Protein AF-A0A6F9C694-F1 (afdb_monomer)

Mean predicted aligned error: 12.59 Å

Secondary structure (DSSP, 8-state):
--HHHHHHHHHHHTTTT-B-HHHHHHHHHT-SSPPSSPPPP---B-TTT--B------TTS-SS---B--S-TT----B-TTTTT----HHHHB-TTS-BSS-HHHHHHHHGGG--B---HHHHHHHHH-TTS-TT----HHHHHHHHHHHHT-STTS--SSSSTTSS--S--------------

Sequence (185 aa):
MDPLDVLLDEVALEGLDGVTITSLWIRLEKRNPAFPLNLDSFADIDPDTGIQEVACWDVRGDSYPVQILLDDKSGIQGSCVFFKERKNVTPIIRTTDLTPCLTLEDAFKRWGRKLVMVASQRVRFRVLIGDGGDPDVKLTDHSYCILERLGRARWQGGVTERPALLLIQDGPEEDALHEEVSEAE

Radius of gyration: 22.55 Å; Cα contacts (8 Å, |Δi|>4): 154; chains: 1; bounding box: 64×75×39 Å

Solvent-accessible surface area (backbone atoms only — not comparable to full-atom values): 12119 Å² total; per-residue (Å²): 131,57,67,66,57,55,53,50,44,59,32,19,33,39,37,62,63,28,34,33,75,67,59,47,51,57,48,43,75,70,33,79,73,66,54,91,64,90,70,78,79,86,68,68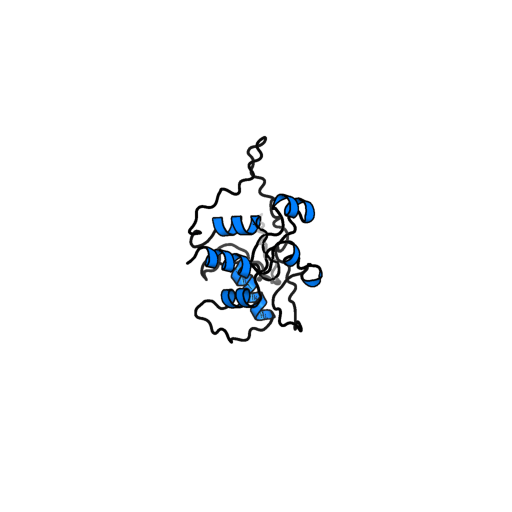,58,41,91,88,72,72,52,73,77,68,76,73,73,66,90,83,58,77,94,70,63,86,30,73,44,72,87,42,92,85,71,59,72,29,38,32,77,57,57,88,77,58,74,90,54,58,80,68,46,26,51,95,86,70,46,72,67,60,52,72,68,59,48,39,75,75,52,49,91,71,57,59,45,63,49,54,69,70,55,27,51,47,60,66,59,36,94,90,41,70,90,82,66,85,70,51,51,66,60,45,34,50,42,35,55,54,50,65,67,62,47,87,94,52,82,76,92,67,92,74,81,70,80,83,67,80,79,90,76,89,82,84,87,86,83,88,80,83,87,79,136

Nearest PDB structures (foldseek):
  8clj-assembly1_A  TM=8.263E-01  e=3.982E-14  Homo sapiens
  8cll-assembly1_F  TM=8.008E-01  e=5.012E-13  Homo sapiens

pLDDT: mean 74.38, std 22.65, range [26.67, 94.81]

Foldseek 3Di:
DDLVLVLLLLQLLCALVFAFPLRSLVDQPVDQVHRPDDDDPPAPQPPVPSDGPPVPPPPPDDPFDFDWDAPDPVPGAEGDPCNVVDDDCVVVQADPVRHGPDDPVRVCVVQNRNDGRHHDRLSSLDSLQD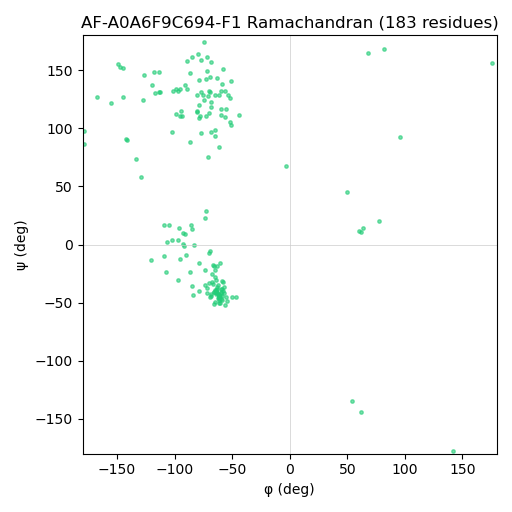PPGDSPDDDHSVRSHVSSVVSNVDDPPDPPPDDPPPPPDDDDDDDDDDDDDDDDD

Structure (mmCIF, N/CA/C/O backbone):
data_AF-A0A6F9C694-F1
#
_entry.id   AF-A0A6F9C694-F1
#
loop_
_atom_site.group_PDB
_atom_site.id
_atom_site.type_symbol
_atom_site.label_atom_id
_atom_site.label_alt_id
_atom_site.label_comp_id
_atom_site.label_asym_id
_atom_site.label_entity_id
_atom_site.label_seq_id
_atom_site.pdbx_PDB_ins_code
_atom_site.Cartn_x
_atom_site.Cartn_y
_atom_site.Cartn_z
_atom_site.occupancy
_atom_site.B_iso_or_equiv
_atom_site.auth_seq_id
_atom_site.auth_comp_id
_atom_site.auth_asym_id
_atom_site.auth_atom_id
_atom_site.pdbx_PDB_model_num
ATOM 1 N N . MET A 1 1 ? -8.372 3.604 -17.012 1.00 68.31 1 MET A N 1
ATOM 2 C CA . MET A 1 1 ? -7.868 2.808 -15.878 1.00 68.31 1 MET A CA 1
ATOM 3 C C . MET A 1 1 ? -9.006 2.695 -14.889 1.00 68.31 1 MET A C 1
ATOM 5 O O . MET A 1 1 ? -9.666 3.708 -14.668 1.00 68.31 1 MET A O 1
ATOM 9 N N . ASP A 1 2 ? -9.299 1.491 -14.409 1.00 87.69 2 ASP A N 1
ATOM 10 C CA . ASP A 1 2 ? -10.365 1.273 -13.430 1.00 87.69 2 ASP A CA 1
ATOM 11 C C . ASP A 1 2 ? -10.042 2.016 -12.113 1.00 87.69 2 ASP A C 1
ATOM 13 O O . ASP A 1 2 ? -8.865 2.093 -11.746 1.00 87.69 2 ASP A O 1
ATOM 17 N N . PRO A 1 3 ? -11.023 2.603 -11.396 1.00 88.31 3 PRO A N 1
ATOM 18 C CA . PRO A 1 3 ? -10.749 3.304 -10.142 1.00 88.31 3 PRO A CA 1
ATOM 19 C C . PRO A 1 3 ? -10.068 2.418 -9.089 1.00 88.31 3 PRO A C 1
ATOM 21 O O . PRO A 1 3 ? -9.262 2.924 -8.306 1.00 88.31 3 PRO A O 1
ATOM 24 N N . LEU A 1 4 ? -10.353 1.108 -9.065 1.00 90.31 4 LEU A N 1
ATOM 25 C CA . LEU A 1 4 ? -9.719 0.186 -8.121 1.00 90.31 4 LEU A CA 1
ATOM 26 C C . LEU A 1 4 ? -8.254 -0.054 -8.474 1.00 90.31 4 LEU A C 1
ATOM 28 O O . LEU A 1 4 ? -7.429 -0.123 -7.567 1.00 90.31 4 LEU A O 1
ATOM 32 N N . ASP A 1 5 ? -7.917 -0.124 -9.763 1.00 88.44 5 ASP A N 1
ATOM 33 C CA . ASP A 1 5 ? -6.523 -0.224 -10.205 1.00 88.44 5 ASP A CA 1
ATOM 34 C C . ASP A 1 5 ? -5.729 1.004 -9.759 1.00 88.44 5 ASP A C 1
ATOM 36 O O . ASP A 1 5 ? -4.642 0.874 -9.204 1.00 88.44 5 ASP A O 1
ATOM 40 N N . VAL A 1 6 ? -6.315 2.196 -9.906 1.00 88.69 6 VAL A N 1
ATOM 41 C CA . VAL A 1 6 ? -5.684 3.439 -9.452 1.00 88.69 6 VAL A CA 1
ATOM 42 C C . VAL A 1 6 ? -5.452 3.432 -7.938 1.00 88.69 6 VAL A C 1
ATOM 44 O O . VAL A 1 6 ? -4.365 3.779 -7.483 1.00 88.69 6 VAL A O 1
ATOM 47 N N . LEU A 1 7 ? -6.445 3.011 -7.149 1.00 90.81 7 LEU A N 1
ATOM 48 C CA . LEU A 1 7 ? -6.300 2.885 -5.695 1.00 90.81 7 LEU A CA 1
ATOM 49 C C . LEU A 1 7 ? -5.202 1.889 -5.314 1.00 90.81 7 LEU A C 1
ATOM 51 O O . LEU A 1 7 ? -4.400 2.154 -4.417 1.00 90.81 7 LEU A O 1
ATOM 55 N N . LEU A 1 8 ? -5.174 0.737 -5.984 1.00 91.31 8 LEU A N 1
ATOM 56 C CA . LEU A 1 8 ? -4.179 -0.298 -5.740 1.00 91.31 8 LEU A CA 1
ATOM 57 C C . LEU A 1 8 ? -2.773 0.179 -6.092 1.00 91.31 8 LEU A C 1
ATOM 59 O O . LEU A 1 8 ? -1.855 -0.133 -5.337 1.00 91.31 8 LEU A O 1
ATOM 63 N N . ASP A 1 9 ? -2.610 0.944 -7.171 1.00 89.81 9 ASP A N 1
ATOM 64 C CA . ASP A 1 9 ? -1.331 1.535 -7.556 1.00 89.81 9 ASP A CA 1
ATOM 65 C C . ASP A 1 9 ? -0.815 2.485 -6.471 1.00 89.81 9 ASP A C 1
ATOM 67 O O . ASP A 1 9 ? 0.313 2.323 -6.008 1.00 89.81 9 ASP A O 1
ATOM 71 N N . GLU A 1 10 ? -1.639 3.418 -5.986 1.00 89.38 10 GLU A N 1
ATOM 72 C CA . GLU A 1 10 ? -1.218 4.366 -4.943 1.00 89.38 10 GLU A CA 1
ATOM 73 C C . GLU A 1 10 ? -0.825 3.651 -3.637 1.00 89.38 10 GLU A C 1
ATOM 75 O O . GLU A 1 10 ? 0.217 3.941 -3.044 1.00 89.38 10 GLU A O 1
ATOM 80 N N . VAL A 1 11 ? -1.611 2.656 -3.207 1.00 93.31 11 VAL A N 1
ATOM 81 C CA . VAL A 1 11 ? -1.288 1.846 -2.016 1.00 93.31 11 VAL A CA 1
ATOM 82 C C . VAL A 1 11 ? -0.029 1.000 -2.242 1.00 93.31 11 VAL A C 1
ATOM 84 O O . VAL A 1 11 ? 0.733 0.754 -1.306 1.00 93.31 11 VAL A O 1
ATOM 87 N N . ALA A 1 12 ? 0.201 0.532 -3.469 1.00 93.12 12 ALA A N 1
ATOM 88 C CA . ALA A 1 12 ? 1.359 -0.275 -3.822 1.00 93.12 12 ALA A CA 1
ATOM 89 C C . ALA A 1 12 ? 2.661 0.531 -3.838 1.00 93.12 12 ALA A C 1
ATOM 91 O O . ALA A 1 12 ? 3.678 0.055 -3.330 1.00 93.12 12 ALA A O 1
ATOM 92 N N . LEU A 1 13 ? 2.623 1.748 -4.382 1.00 90.12 13 LEU A N 1
ATOM 93 C CA . LEU A 1 13 ? 3.780 2.639 -4.487 1.00 90.12 13 LEU A CA 1
ATOM 94 C C . LEU A 1 13 ? 4.260 3.144 -3.119 1.00 90.12 13 LEU A C 1
ATOM 96 O O . LEU A 1 13 ? 5.446 3.410 -2.932 1.00 90.12 13 LEU A O 1
ATOM 100 N N . GLU A 1 14 ? 3.379 3.184 -2.120 1.00 89.62 14 GLU A N 1
ATOM 101 C CA . GLU A 1 14 ? 3.740 3.485 -0.726 1.00 89.62 14 GLU A CA 1
ATOM 102 C C . GLU A 1 14 ? 4.565 2.373 -0.063 1.00 89.62 14 GLU A C 1
ATOM 104 O O . GLU A 1 14 ? 5.111 2.549 1.027 1.00 89.62 14 GLU A O 1
ATOM 109 N N . GLY A 1 15 ? 4.772 1.246 -0.744 1.00 91.94 15 GLY A N 1
ATOM 110 C CA . GLY A 1 15 ? 5.752 0.246 -0.349 1.00 91.94 15 GLY A CA 1
ATOM 111 C C . GLY A 1 15 ? 5.463 -0.371 1.019 1.00 91.94 15 GLY A C 1
ATOM 112 O O . GLY A 1 15 ? 4.311 -0.577 1.408 1.00 91.94 15 GLY A O 1
ATOM 113 N N . LEU A 1 16 ? 6.525 -0.670 1.770 1.00 93.19 16 LEU A N 1
ATOM 114 C CA . LEU A 1 16 ? 6.407 -1.199 3.133 1.00 93.19 16 LEU A CA 1
ATOM 115 C C . LEU A 1 16 ? 6.095 -0.137 4.188 1.00 93.19 16 LEU A C 1
ATOM 117 O O . LEU A 1 16 ? 5.676 -0.499 5.290 1.00 93.19 16 LEU A O 1
ATOM 121 N N . ASP A 1 17 ? 6.272 1.148 3.876 1.00 89.12 17 ASP A N 1
ATOM 122 C CA . ASP A 1 17 ? 5.856 2.240 4.761 1.00 89.12 17 ASP A CA 1
ATOM 123 C C . ASP A 1 17 ? 4.335 2.305 4.868 1.00 89.12 17 ASP A C 1
ATOM 125 O O . ASP A 1 17 ? 3.815 2.552 5.959 1.00 89.12 17 ASP A O 1
ATOM 129 N N . GLY A 1 18 ? 3.629 1.946 3.795 1.00 90.69 18 GLY A N 1
ATOM 130 C CA . GLY A 1 18 ? 2.176 1.913 3.762 1.00 90.69 18 GLY A CA 1
ATOM 131 C C . GLY A 1 18 ? 1.551 3.302 3.856 1.00 90.69 18 GLY A C 1
ATOM 132 O O . GLY A 1 18 ? 2.186 4.286 4.227 1.00 90.69 18 GLY A O 1
ATOM 133 N N . VAL A 1 19 ? 0.268 3.375 3.525 1.00 89.31 19 VAL A N 1
ATOM 134 C CA . VAL A 1 19 ? -0.444 4.647 3.385 1.00 89.31 19 VAL A CA 1
ATOM 135 C C . VAL A 1 19 ? -1.605 4.743 4.360 1.00 89.31 19 VAL A C 1
ATOM 137 O O . VAL A 1 19 ? -2.346 3.779 4.563 1.00 89.31 19 VAL A O 1
ATOM 140 N N . THR A 1 20 ? -1.775 5.905 4.986 1.00 89.50 20 THR A N 1
ATOM 141 C CA . THR A 1 20 ? -2.988 6.194 5.766 1.00 89.50 20 THR A CA 1
ATOM 142 C C . THR A 1 20 ? -4.146 6.530 4.826 1.00 89.50 20 THR A C 1
ATOM 144 O O . THR A 1 20 ? -3.921 6.955 3.694 1.00 89.50 20 THR A O 1
ATOM 147 N N . ILE A 1 21 ? -5.394 6.394 5.285 1.00 85.56 21 ILE A N 1
ATOM 148 C CA . ILE A 1 21 ? -6.561 6.765 4.466 1.00 85.56 21 ILE A CA 1
ATOM 149 C C . ILE A 1 21 ? -6.515 8.239 4.031 1.00 85.56 21 ILE A C 1
ATOM 151 O O . ILE A 1 21 ? -6.779 8.551 2.876 1.00 85.56 21 ILE A O 1
ATOM 155 N N . THR A 1 22 ? -6.083 9.128 4.929 1.00 82.38 22 THR A N 1
ATOM 156 C CA . THR A 1 22 ? -5.930 10.564 4.670 1.00 82.38 22 THR A CA 1
ATOM 157 C C . THR A 1 22 ? -4.861 10.840 3.617 1.00 82.38 22 THR A C 1
ATOM 159 O O . THR A 1 22 ? -5.109 11.560 2.655 1.00 82.38 22 THR A O 1
ATOM 162 N N . SER A 1 23 ? -3.673 10.246 3.765 1.00 82.12 23 SER A N 1
ATOM 163 C CA . SER A 1 23 ?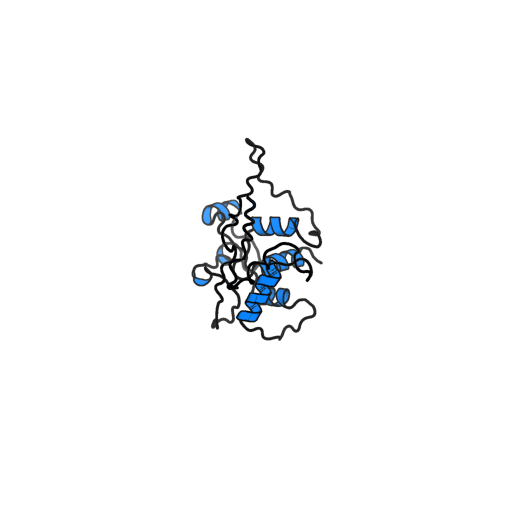 -2.582 10.420 2.798 1.00 82.12 23 SER A CA 1
ATOM 164 C C . SER A 1 23 ? -2.957 9.869 1.422 1.00 82.12 23 SER A C 1
ATOM 166 O O . SER A 1 23 ? -2.632 10.489 0.414 1.00 82.12 23 SER A O 1
ATOM 168 N N . LEU A 1 24 ? -3.672 8.739 1.381 1.00 85.81 24 LEU A N 1
ATOM 169 C CA . LEU A 1 24 ? -4.172 8.159 0.138 1.00 85.81 24 LEU A CA 1
ATOM 170 C C . LEU A 1 24 ? -5.133 9.126 -0.564 1.00 85.81 24 LEU A C 1
ATOM 172 O O . LEU A 1 24 ? -4.973 9.374 -1.753 1.00 85.81 24 LEU A O 1
ATOM 176 N N . TRP A 1 25 ? -6.073 9.722 0.171 1.00 86.19 25 TRP A N 1
ATOM 177 C CA . TRP A 1 25 ? -7.035 10.672 -0.392 1.00 86.19 25 TRP A CA 1
ATOM 178 C C . TRP A 1 25 ? -6.356 11.888 -1.029 1.00 86.19 25 TRP A C 1
ATOM 180 O O . TRP A 1 25 ? -6.617 12.212 -2.185 1.00 86.19 25 TRP A O 1
ATOM 190 N N . ILE A 1 26 ? -5.393 12.488 -0.321 1.00 80.06 26 ILE A N 1
ATOM 191 C CA . ILE A 1 26 ? -4.604 13.627 -0.820 1.00 80.06 26 ILE A CA 1
ATOM 192 C C . ILE A 1 26 ? -3.846 13.263 -2.107 1.00 80.06 26 ILE A C 1
ATOM 194 O O . ILE A 1 26 ? -3.723 14.092 -3.012 1.00 80.06 26 ILE A O 1
ATOM 198 N N . ARG A 1 27 ? -3.311 12.039 -2.202 1.00 81.75 27 ARG A N 1
ATOM 199 C CA . ARG A 1 27 ? -2.611 11.573 -3.410 1.00 81.75 27 ARG A CA 1
ATOM 200 C C . ARG A 1 27 ? -3.560 11.393 -4.586 1.00 81.75 27 ARG A C 1
ATOM 202 O O . ARG A 1 27 ? -3.227 11.824 -5.686 1.00 81.75 27 ARG A O 1
ATOM 209 N N . LEU A 1 28 ? -4.737 10.815 -4.352 1.00 85.38 28 LEU A N 1
ATOM 210 C CA . LEU A 1 28 ? -5.750 10.628 -5.390 1.00 85.38 28 LEU A CA 1
ATOM 211 C C . LEU A 1 28 ? -6.270 11.969 -5.925 1.00 85.38 28 LEU A C 1
ATOM 213 O O . LEU A 1 28 ? -6.403 12.119 -7.138 1.00 85.38 28 LEU A O 1
ATOM 217 N N . GLU A 1 29 ? -6.494 12.955 -5.048 1.00 83.62 29 GLU A N 1
ATOM 218 C CA . GLU A 1 29 ? -6.891 14.318 -5.442 1.00 83.62 29 GLU A CA 1
ATOM 219 C C . GLU A 1 29 ? -5.846 14.984 -6.348 1.00 83.62 29 GLU A C 1
ATOM 221 O O . GLU A 1 29 ? -6.189 15.682 -7.300 1.00 83.62 29 GLU A O 1
ATOM 226 N N . LYS A 1 30 ? -4.556 14.750 -6.078 1.00 78.38 30 LYS A N 1
ATOM 227 C CA . LYS A 1 30 ? -3.431 15.353 -6.814 1.00 78.38 30 LYS A CA 1
ATOM 228 C C . LYS A 1 30 ? -2.949 14.506 -7.997 1.00 78.38 30 LYS A C 1
ATOM 230 O O . LYS A 1 30 ? -1.899 14.802 -8.572 1.00 78.38 30 LYS A O 1
ATOM 235 N N . ARG A 1 31 ? -3.674 13.444 -8.356 1.00 78.56 31 ARG A N 1
ATOM 236 C CA . ARG A 1 31 ? -3.182 12.432 -9.293 1.00 78.56 31 ARG A CA 1
ATOM 237 C C . ARG A 1 31 ? -3.133 12.899 -10.753 1.00 78.56 31 ARG A C 1
ATOM 239 O O . ARG A 1 31 ? -4.007 13.597 -11.257 1.00 78.56 31 ARG A O 1
ATOM 246 N N . ASN A 1 32 ? -2.080 12.433 -11.418 1.00 73.62 32 ASN A N 1
ATOM 247 C CA . ASN A 1 32 ? -1.748 12.432 -12.842 1.00 73.62 32 ASN A CA 1
ATOM 248 C C . ASN A 1 32 ? -1.919 11.159 -13.691 1.00 73.62 32 ASN A C 1
ATOM 250 O O . ASN A 1 32 ? -0.973 10.369 -13.657 1.00 73.62 32 ASN A O 1
ATOM 254 N N . PRO A 1 33 ? -2.991 10.883 -14.464 1.00 79.31 33 PRO A N 1
ATOM 255 C CA . PRO A 1 33 ? -4.226 11.641 -14.695 1.00 79.31 33 PRO A CA 1
ATOM 256 C C . PRO A 1 33 ? -5.167 11.638 -13.498 1.00 79.31 33 PRO A C 1
ATOM 258 O O . PRO A 1 33 ? -5.069 10.765 -12.628 1.00 79.31 33 PRO A O 1
ATOM 261 N N . ALA A 1 34 ? -6.085 12.610 -13.508 1.00 83.31 34 ALA A N 1
ATOM 262 C CA . ALA A 1 34 ? -7.068 12.824 -12.455 1.00 83.31 34 ALA A CA 1
ATOM 263 C C . ALA A 1 34 ? -7.823 11.532 -12.124 1.00 83.31 34 ALA A C 1
ATOM 265 O O . ALA A 1 34 ? -8.149 10.735 -13.013 1.00 83.31 34 ALA A O 1
ATOM 266 N N . PHE A 1 35 ? -8.085 11.328 -10.834 1.00 85.38 35 PHE A N 1
ATOM 267 C CA . PHE A 1 35 ? -8.853 10.184 -10.371 1.00 85.38 35 PHE A CA 1
ATOM 268 C C . PHE A 1 35 ? -10.258 10.201 -11.010 1.00 85.38 35 PHE A C 1
ATOM 270 O O . PHE A 1 35 ? -10.905 11.247 -11.028 1.00 85.38 35 PHE A O 1
ATOM 277 N N . PRO A 1 36 ? -10.738 9.075 -11.569 1.00 84.81 36 PRO A N 1
ATOM 278 C CA . PRO A 1 36 ? -11.970 9.036 -12.364 1.00 84.81 36 PRO A CA 1
ATOM 279 C C . PRO A 1 36 ? -13.270 9.247 -11.570 1.00 84.81 36 PRO A C 1
ATOM 281 O O . PRO A 1 36 ? -14.332 9.340 -12.184 1.00 84.81 36 PRO A O 1
ATOM 284 N N . LEU A 1 37 ? -13.218 9.292 -10.235 1.00 87.31 37 LEU A N 1
ATOM 285 C CA . LEU A 1 37 ? -14.375 9.541 -9.375 1.00 87.31 37 LEU A CA 1
ATOM 286 C C . LEU A 1 37 ? -14.215 10.876 -8.648 1.00 87.31 37 LEU A C 1
ATOM 288 O O . LEU A 1 37 ? -13.103 11.269 -8.299 1.00 87.31 37 LEU A O 1
ATOM 292 N N . ASN A 1 38 ? -15.338 11.542 -8.376 1.00 84.69 38 ASN A N 1
ATOM 293 C CA . ASN A 1 38 ? -15.337 12.723 -7.522 1.00 84.69 38 ASN A CA 1
ATOM 294 C C . ASN A 1 38 ? -15.022 12.303 -6.089 1.00 84.69 38 ASN A C 1
ATOM 296 O O . ASN A 1 38 ? -15.717 11.466 -5.514 1.00 84.69 38 ASN A O 1
ATOM 300 N N . LEU A 1 39 ? -13.963 12.886 -5.545 1.00 81.81 39 LEU A N 1
ATOM 301 C CA . LEU A 1 39 ? -13.606 12.754 -4.146 1.00 81.81 39 LEU A CA 1
ATOM 302 C C . LEU A 1 39 ? -14.302 13.869 -3.372 1.00 81.81 39 LEU A C 1
ATOM 304 O O . LEU A 1 39 ? -14.276 15.026 -3.795 1.00 81.81 39 LEU A O 1
ATOM 308 N N . ASP A 1 40 ? -14.915 13.523 -2.245 1.00 79.62 40 ASP A N 1
ATOM 309 C CA . ASP A 1 40 ? -15.350 14.528 -1.281 1.00 79.62 40 ASP A CA 1
ATOM 310 C C . ASP A 1 40 ? -14.122 15.323 -0.827 1.00 79.62 40 ASP A C 1
ATOM 312 O O . ASP A 1 40 ? -13.051 14.744 -0.613 1.00 79.62 40 ASP A O 1
ATOM 316 N N . SER A 1 41 ? -14.255 16.646 -0.699 1.00 64.38 41 SER A N 1
ATOM 317 C CA . SER A 1 41 ? -13.146 17.480 -0.241 1.00 64.38 41 SER A CA 1
ATOM 318 C C . SER A 1 41 ? -12.722 17.011 1.147 1.00 64.38 41 SER A C 1
ATOM 320 O O . SER A 1 41 ? -13.501 17.151 2.092 1.00 64.38 41 SER A O 1
ATOM 322 N N . PHE A 1 42 ? -11.492 16.513 1.295 1.00 55.34 42 PHE A N 1
ATOM 323 C CA . PHE A 1 42 ? -10.935 16.083 2.589 1.00 55.34 42 PHE A CA 1
ATOM 324 C C . PHE A 1 42 ? -10.597 17.271 3.510 1.00 55.34 42 PHE A C 1
ATOM 326 O O . PHE A 1 42 ? -9.651 17.236 4.296 1.00 55.34 42 PHE A O 1
ATOM 333 N N . ALA A 1 43 ? -11.323 18.377 3.362 1.00 51.66 43 ALA A N 1
ATOM 334 C CA . ALA A 1 43 ? -11.155 19.557 4.169 1.00 51.66 43 ALA A CA 1
ATOM 335 C C . ALA A 1 43 ? -11.819 19.295 5.524 1.00 51.66 43 ALA A C 1
ATOM 337 O O . ALA A 1 43 ? -13.022 19.494 5.689 1.00 51.66 43 ALA A O 1
ATOM 338 N N . ASP A 1 44 ? -11.015 18.879 6.499 1.00 50.75 44 ASP A N 1
ATOM 339 C CA . ASP A 1 44 ? -11.278 19.209 7.895 1.00 50.75 44 ASP A CA 1
ATOM 340 C C . ASP A 1 44 ? -11.236 20.746 7.991 1.00 50.75 44 ASP A C 1
ATOM 342 O O . ASP A 1 44 ? -10.190 21.353 8.223 1.00 50.75 44 ASP A O 1
ATOM 346 N N . ILE A 1 45 ? -12.358 21.398 7.675 1.00 51.06 45 ILE A N 1
ATOM 347 C CA . ILE A 1 45 ? -12.545 22.824 7.923 1.00 51.06 45 ILE A CA 1
ATOM 348 C C . ILE A 1 45 ? -12.857 22.925 9.407 1.00 51.06 45 ILE A C 1
ATOM 350 O O . ILE A 1 45 ? -13.925 22.492 9.839 1.00 51.06 45 ILE A O 1
ATOM 354 N N . ASP A 1 46 ? -11.928 23.476 10.182 1.00 51.00 46 ASP A N 1
ATOM 355 C CA . ASP A 1 46 ? -12.220 23.898 11.545 1.00 51.00 46 ASP A CA 1
ATOM 356 C C . ASP A 1 46 ? -13.414 24.879 11.497 1.00 51.00 46 ASP A C 1
ATOM 358 O O . ASP A 1 46 ? -13.304 25.940 10.864 1.00 51.00 46 ASP A O 1
ATOM 362 N N . PRO A 1 47 ? -14.566 24.531 12.109 1.00 53.06 47 PRO A N 1
ATOM 363 C CA . PRO A 1 47 ? -15.776 25.343 12.034 1.00 53.06 47 PRO A CA 1
ATOM 364 C C . PRO A 1 47 ? -15.635 26.710 12.717 1.00 53.06 47 PRO A C 1
ATOM 366 O O . PRO A 1 47 ? -16.417 27.609 12.405 1.00 53.06 47 PRO A O 1
ATOM 369 N N . ASP A 1 48 ? -14.643 26.887 13.594 1.00 53.78 48 ASP A N 1
ATOM 370 C CA . ASP A 1 48 ? -14.416 28.122 14.343 1.00 53.78 48 ASP A CA 1
ATOM 371 C C . ASP A 1 48 ? -13.361 29.027 13.682 1.00 53.78 48 ASP A C 1
ATOM 373 O O . ASP A 1 48 ? -13.457 30.254 13.783 1.00 53.78 48 ASP A O 1
ATOM 377 N N . THR A 1 49 ? -12.366 28.462 12.985 1.00 60.56 49 THR A N 1
ATOM 378 C CA . THR A 1 49 ? -11.262 29.253 12.397 1.00 60.56 49 THR A CA 1
ATOM 379 C C . THR A 1 49 ? -11.316 29.391 10.877 1.00 60.56 49 THR A C 1
ATOM 381 O O . THR A 1 49 ? -10.762 30.353 10.342 1.00 60.56 49 THR A O 1
ATOM 384 N N . GLY A 1 50 ? -11.974 28.474 10.157 1.00 47.88 50 GLY A N 1
ATOM 385 C CA . GLY A 1 50 ? -11.992 28.463 8.688 1.00 47.88 50 GLY A CA 1
ATOM 386 C C . GLY A 1 50 ? -10.608 28.276 8.046 1.00 47.88 50 GLY A C 1
ATOM 387 O O . GLY A 1 50 ? -10.460 28.460 6.836 1.00 47.88 50 GLY A O 1
ATOM 388 N N . ILE A 1 51 ? -9.589 27.935 8.841 1.00 47.72 51 ILE A N 1
ATOM 389 C CA . ILE A 1 51 ? -8.213 27.725 8.397 1.00 47.72 51 ILE A CA 1
ATOM 390 C C . ILE A 1 51 ? -8.005 26.228 8.184 1.00 47.72 51 ILE A C 1
ATOM 392 O O . ILE A 1 51 ? -8.336 25.403 9.030 1.00 47.72 51 ILE A O 1
ATOM 396 N N . GLN A 1 52 ? -7.425 25.879 7.038 1.00 54.19 52 GLN A N 1
ATOM 397 C CA . GLN A 1 52 ? -6.989 24.519 6.761 1.00 54.19 52 GLN A CA 1
ATOM 398 C C . GLN A 1 52 ? -5.782 24.197 7.654 1.00 54.19 52 GLN A C 1
ATOM 400 O O . GLN A 1 52 ? -4.705 24.762 7.447 1.00 54.19 52 GLN A O 1
ATOM 405 N N . GLU A 1 53 ? -5.916 23.268 8.605 1.00 46.00 53 GLU A N 1
ATOM 406 C CA . GLU A 1 53 ? -4.749 22.648 9.245 1.00 46.00 53 GLU A CA 1
ATOM 407 C C . GLU A 1 53 ? -4.066 21.718 8.233 1.00 46.00 53 GLU A C 1
ATOM 409 O O . GLU A 1 53 ? -4.135 20.489 8.285 1.00 46.00 53 GLU A O 1
ATOM 414 N N . VAL A 1 54 ? -3.357 22.314 7.274 1.00 43.97 54 VAL A N 1
ATOM 415 C CA . VAL A 1 54 ? -2.252 21.613 6.637 1.00 43.97 54 VAL A CA 1
ATOM 416 C C . VAL A 1 54 ? -1.212 21.512 7.736 1.00 43.97 54 VAL A C 1
ATOM 418 O O . VAL A 1 54 ? -0.492 22.476 7.993 1.00 43.97 54 VAL A O 1
ATOM 421 N N . ALA A 1 55 ? -1.155 20.376 8.435 1.00 42.38 55 ALA A N 1
ATOM 422 C CA . ALA A 1 55 ? 0.032 20.058 9.207 1.00 42.38 55 ALA A CA 1
ATOM 423 C C . ALA A 1 55 ? 1.199 20.211 8.230 1.00 42.38 55 ALA A C 1
ATOM 425 O O . ALA A 1 55 ? 1.337 19.440 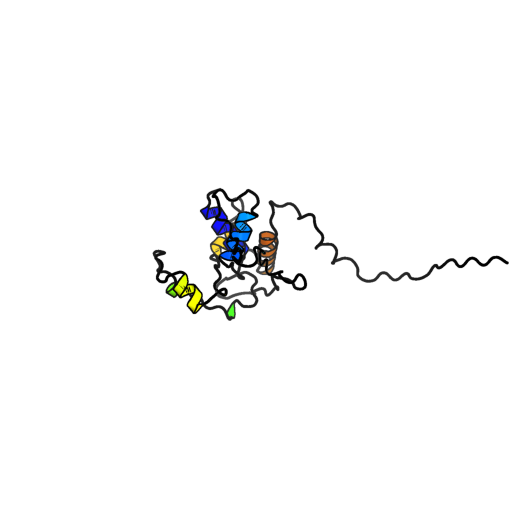7.278 1.00 42.38 55 ALA A O 1
ATOM 426 N N . CYS A 1 56 ? 1.947 21.300 8.404 1.00 39.59 56 CYS A N 1
ATOM 427 C CA . CYS A 1 56 ? 3.218 21.534 7.765 1.00 39.59 56 CYS A CA 1
ATOM 428 C C . CYS A 1 56 ? 4.022 20.270 8.044 1.00 39.59 56 CYS A C 1
ATOM 430 O O . CYS A 1 56 ? 4.443 20.033 9.176 1.00 39.59 56 CYS A O 1
ATOM 432 N N . TRP A 1 57 ? 4.137 19.403 7.039 1.00 36.62 57 TRP A N 1
ATOM 433 C CA . TRP A 1 57 ? 5.101 18.324 7.080 1.00 36.62 57 TRP A CA 1
ATOM 434 C C . TRP A 1 57 ? 6.438 19.040 7.067 1.00 36.62 57 TRP A C 1
ATOM 436 O O . TRP A 1 57 ? 6.854 19.574 6.042 1.00 36.62 57 TRP A O 1
ATOM 446 N N . ASP A 1 58 ? 6.995 19.175 8.263 1.00 37.59 58 ASP A N 1
ATOM 447 C CA . ASP A 1 58 ? 8.215 19.894 8.570 1.00 37.59 58 ASP A CA 1
ATOM 448 C C . ASP A 1 58 ? 9.270 19.546 7.507 1.00 37.59 58 ASP A C 1
ATOM 450 O O . ASP A 1 58 ? 9.722 18.405 7.405 1.00 37.59 58 ASP A O 1
ATOM 454 N N . VAL A 1 59 ? 9.626 20.516 6.657 1.00 45.75 59 VAL A N 1
ATOM 455 C CA . VAL A 1 59 ? 10.465 20.338 5.446 1.00 45.75 59 VAL A CA 1
ATOM 456 C C . VAL A 1 59 ? 11.946 20.112 5.816 1.00 45.75 59 VAL A C 1
ATOM 458 O O . VAL A 1 59 ? 12.860 20.379 5.043 1.00 45.75 59 VAL A O 1
ATOM 461 N N . ARG A 1 60 ? 12.220 19.650 7.039 1.00 47.81 60 ARG A N 1
ATOM 462 C CA . ARG A 1 60 ? 13.567 19.536 7.611 1.00 47.81 60 ARG A CA 1
ATOM 463 C C . ARG A 1 60 ? 14.088 18.098 7.698 1.00 47.81 60 ARG A C 1
ATOM 465 O O . ARG A 1 60 ? 15.211 17.910 8.157 1.00 47.81 60 ARG A O 1
ATOM 472 N N . GLY A 1 61 ? 13.335 17.096 7.234 1.00 54.12 61 GLY A N 1
ATOM 473 C CA . GLY A 1 61 ? 13.767 15.693 7.228 1.00 54.12 61 GLY A CA 1
ATOM 474 C C . GLY A 1 61 ? 13.259 14.903 6.022 1.00 54.12 61 GLY A C 1
ATOM 475 O O . GLY A 1 61 ? 12.206 15.209 5.467 1.00 54.12 61 GLY A O 1
ATOM 476 N N . ASP A 1 62 ? 14.010 13.874 5.615 1.00 61.53 62 ASP A N 1
ATOM 477 C CA . ASP A 1 62 ? 13.532 12.885 4.643 1.00 61.53 62 ASP A CA 1
ATOM 478 C C . ASP A 1 62 ? 12.274 12.210 5.210 1.00 61.53 62 ASP A C 1
ATOM 480 O O . ASP A 1 62 ? 12.352 11.474 6.194 1.00 61.53 62 ASP A O 1
ATOM 484 N N . SER A 1 63 ? 11.111 12.470 4.600 1.00 65.25 63 SER A N 1
ATOM 485 C CA . SER A 1 63 ? 9.824 11.881 5.008 1.00 65.25 63 SER A CA 1
ATOM 486 C C . SER A 1 63 ? 9.820 10.351 4.916 1.00 65.25 63 SER A C 1
ATOM 488 O O . SER A 1 63 ? 8.925 9.709 5.466 1.00 65.25 63 SER A O 1
ATOM 490 N N . TYR A 1 64 ? 10.793 9.771 4.211 1.00 72.12 64 TYR A N 1
ATOM 491 C CA . TYR A 1 64 ? 10.913 8.342 3.977 1.00 72.12 64 TYR A CA 1
ATOM 492 C C . TYR A 1 64 ? 12.354 7.881 4.222 1.00 72.12 64 TYR A C 1
ATOM 494 O O . TYR A 1 64 ? 13.082 7.584 3.266 1.00 72.12 64 TYR A O 1
ATOM 502 N N . PRO A 1 65 ? 12.780 7.811 5.498 1.00 83.62 65 PRO A N 1
ATOM 503 C CA . PRO A 1 65 ? 14.108 7.326 5.845 1.00 83.62 65 PRO A CA 1
ATOM 504 C C . PRO A 1 65 ? 14.335 5.918 5.282 1.00 83.62 65 PRO A C 1
ATOM 506 O O . PRO A 1 65 ? 13.495 5.024 5.413 1.00 83.62 65 PRO A O 1
ATOM 509 N N . VAL A 1 66 ? 15.485 5.723 4.633 1.00 84.88 66 VAL A N 1
ATOM 510 C CA . VAL A 1 66 ? 15.818 4.456 3.973 1.00 84.88 66 VAL A CA 1
ATOM 511 C C . VAL A 1 66 ? 16.288 3.434 5.002 1.00 84.88 66 VAL A C 1
ATOM 513 O O . VAL A 1 66 ? 17.313 3.617 5.653 1.00 84.88 66 VAL A O 1
ATOM 516 N N . GLN A 1 67 ? 15.573 2.316 5.088 1.00 90.19 67 GLN A N 1
ATOM 517 C CA . GLN A 1 67 ? 15.995 1.121 5.810 1.00 90.19 67 GLN A CA 1
ATOM 518 C C . GLN A 1 67 ? 15.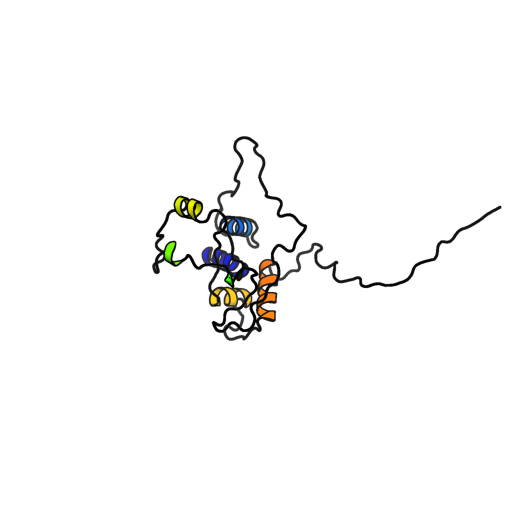571 -0.104 5.003 1.00 90.19 67 GLN A C 1
ATOM 520 O O . GLN A 1 67 ? 14.458 -0.614 5.145 1.00 90.19 67 GLN A O 1
ATOM 525 N N . ILE A 1 68 ? 16.470 -0.537 4.120 1.00 91.62 68 ILE A N 1
ATOM 526 C CA . ILE A 1 68 ? 16.255 -1.671 3.220 1.00 91.62 68 ILE A CA 1
ATOM 527 C C . ILE A 1 68 ? 16.216 -2.963 4.037 1.00 91.62 68 ILE A C 1
ATOM 529 O O . ILE A 1 68 ? 17.096 -3.217 4.864 1.00 91.62 68 ILE A O 1
ATOM 533 N N . LEU A 1 69 ? 15.203 -3.789 3.789 1.00 91.81 69 LEU A N 1
ATOM 534 C CA . LEU A 1 69 ? 15.195 -5.172 4.246 1.00 91.81 69 LEU A CA 1
ATOM 535 C C . LEU A 1 69 ? 16.037 -6.001 3.281 1.00 91.81 69 LEU A C 1
ATOM 537 O O . LEU A 1 69 ? 15.688 -6.113 2.110 1.00 91.81 69 LEU A O 1
ATOM 541 N N . LEU A 1 70 ? 17.147 -6.536 3.783 1.00 89.69 70 LEU A N 1
ATOM 542 C CA . LEU A 1 70 ? 18.056 -7.380 3.016 1.00 89.69 70 LEU A CA 1
ATOM 543 C C . LEU A 1 70 ? 17.785 -8.855 3.310 1.00 89.69 70 LEU A C 1
ATOM 545 O O . LEU A 1 70 ? 17.687 -9.232 4.484 1.00 89.69 70 LEU A O 1
ATOM 549 N N . ASP A 1 71 ? 17.708 -9.660 2.249 1.00 76.19 71 ASP A N 1
ATOM 550 C CA . ASP A 1 71 ? 17.683 -11.130 2.277 1.00 76.19 71 ASP A CA 1
ATOM 551 C C . ASP A 1 71 ? 16.661 -11.720 3.268 1.00 76.19 71 ASP A C 1
ATOM 553 O O . ASP A 1 71 ? 16.941 -12.649 4.040 1.00 76.19 71 ASP A O 1
ATOM 557 N N . ASP A 1 72 ? 15.445 -11.168 3.273 1.00 84.50 72 ASP A N 1
ATOM 558 C CA . ASP A 1 72 ? 14.390 -11.666 4.145 1.00 84.50 72 ASP A CA 1
ATOM 559 C C . ASP A 1 72 ? 13.996 -13.104 3.764 1.00 84.50 72 ASP A C 1
ATOM 561 O O . ASP A 1 72 ? 13.669 -13.415 2.618 1.00 84.50 72 ASP A O 1
ATOM 565 N N . LYS A 1 73 ? 13.972 -14.002 4.756 1.00 81.88 73 LYS A N 1
ATOM 566 C CA . LYS A 1 73 ? 13.691 -15.435 4.549 1.00 81.88 73 LYS A CA 1
ATOM 567 C C . LYS A 1 73 ? 12.283 -15.713 4.017 1.00 81.88 73 LYS A C 1
ATOM 569 O O . LYS A 1 73 ? 12.040 -16.811 3.522 1.00 81.88 73 LYS A O 1
ATOM 574 N N . SER A 1 74 ? 11.357 -14.762 4.148 1.00 85.38 74 SER A N 1
ATOM 575 C CA . SER A 1 74 ? 10.002 -14.861 3.600 1.00 85.38 74 SER A CA 1
ATOM 576 C C . SER A 1 74 ? 9.867 -14.262 2.195 1.00 85.38 74 SER A C 1
ATOM 578 O O . SER A 1 74 ? 8.792 -14.352 1.604 1.00 85.38 74 SER A O 1
ATOM 580 N N . GLY A 1 75 ? 10.947 -13.699 1.637 1.00 88.56 75 GLY A N 1
ATOM 581 C CA . GLY A 1 75 ? 10.973 -13.108 0.297 1.00 88.56 75 GLY A CA 1
ATOM 582 C C .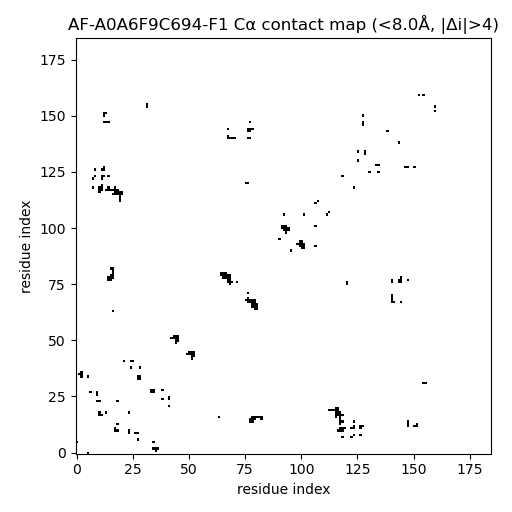 GLY A 1 75 ? 10.328 -11.722 0.216 1.00 88.56 75 GLY A C 1
ATOM 583 O O . GLY A 1 75 ? 9.914 -11.298 -0.863 1.00 88.56 75 GLY A O 1
ATOM 584 N N . ILE A 1 76 ? 10.189 -11.025 1.347 1.00 92.62 76 ILE A N 1
ATOM 585 C CA . ILE A 1 76 ? 9.660 -9.660 1.382 1.00 92.62 76 ILE A CA 1
ATOM 586 C C . ILE A 1 76 ? 10.767 -8.679 1.001 1.00 92.62 76 ILE A C 1
ATOM 588 O O . ILE A 1 76 ? 11.829 -8.672 1.615 1.00 92.62 76 ILE A O 1
ATOM 592 N N . GLN A 1 77 ? 10.475 -7.803 0.041 1.00 94.06 77 GLN A N 1
ATOM 593 C CA . GLN A 1 77 ? 11.383 -6.746 -0.407 1.00 94.06 77 GLN A CA 1
ATOM 594 C C . GLN A 1 77 ? 10.775 -5.367 -0.144 1.00 94.06 77 GLN A C 1
ATOM 596 O O . GLN A 1 77 ? 9.550 -5.179 -0.211 1.00 94.06 77 GLN A O 1
ATOM 601 N N . GLY A 1 78 ? 11.635 -4.391 0.131 1.00 93.50 78 GLY A N 1
ATOM 602 C CA . GLY A 1 78 ? 11.267 -2.988 0.299 1.00 93.50 78 GLY A CA 1
ATOM 603 C C . GLY A 1 78 ? 12.046 -2.299 1.413 1.00 93.50 78 GLY A C 1
ATOM 604 O O . GLY A 1 78 ? 12.902 -2.896 2.071 1.00 93.50 78 GLY A O 1
ATOM 605 N N . SER A 1 7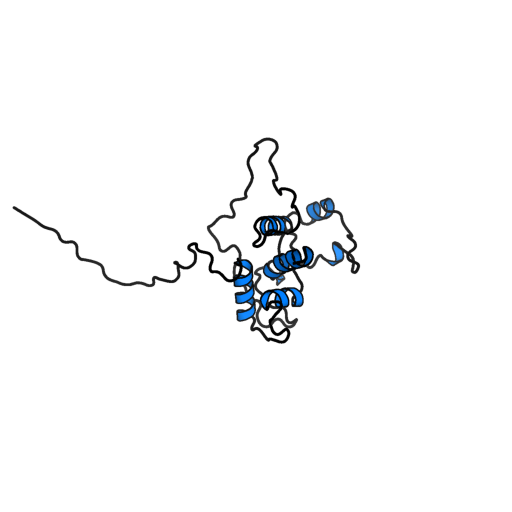9 ? 11.715 -1.029 1.632 1.00 92.19 79 SER A N 1
ATOM 606 C CA . SER A 1 79 ? 12.306 -0.197 2.682 1.00 92.19 79 SER A CA 1
ATOM 607 C C . SER A 1 79 ? 11.246 0.234 3.689 1.00 92.19 79 SER A C 1
ATOM 609 O O . SER A 1 79 ? 10.189 0.721 3.292 1.00 92.19 79 SER A O 1
ATOM 611 N N . CYS A 1 80 ? 11.522 0.050 4.982 1.00 91.31 80 CYS A N 1
ATOM 612 C CA . CYS A 1 80 ? 10.698 0.575 6.074 1.00 91.31 80 CYS A CA 1
ATOM 613 C C . CYS A 1 80 ? 11.441 0.452 7.408 1.00 91.31 80 CYS A C 1
ATOM 615 O O . CYS A 1 80 ? 11.859 -0.640 7.804 1.00 91.31 80 CYS A O 1
ATOM 617 N N . VAL A 1 81 ? 11.541 1.566 8.135 1.00 90.75 81 VAL A N 1
ATOM 618 C CA . VAL A 1 81 ? 12.231 1.618 9.435 1.00 90.75 81 VAL A CA 1
ATOM 619 C C . VAL A 1 81 ? 11.530 0.754 10.481 1.00 90.75 81 VAL A C 1
ATOM 621 O O . VAL A 1 81 ? 12.149 -0.023 11.205 1.00 90.75 81 VAL A O 1
ATOM 624 N N . PHE A 1 82 ? 10.201 0.828 10.506 1.00 89.50 82 PHE A N 1
ATOM 625 C CA . PHE A 1 82 ? 9.374 0.217 11.545 1.00 89.50 82 PHE A CA 1
ATOM 626 C C . PHE A 1 82 ? 8.825 -1.158 11.152 1.00 89.50 82 PHE A C 1
ATOM 628 O O . PHE A 1 82 ? 7.903 -1.655 11.797 1.00 89.50 82 PHE A O 1
ATOM 635 N N . PHE A 1 83 ? 9.344 -1.790 10.093 1.00 89.62 83 PHE A N 1
ATOM 636 C CA . PHE A 1 83 ? 8.757 -3.019 9.549 1.00 89.62 83 PHE A CA 1
ATOM 637 C C . PHE A 1 83 ? 8.621 -4.126 10.603 1.00 89.62 83 PHE A C 1
ATOM 639 O O . PHE A 1 83 ? 7.562 -4.736 10.729 1.00 89.62 83 PHE A O 1
ATOM 646 N N . LYS A 1 84 ? 9.670 -4.336 11.407 1.00 88.94 84 LYS A N 1
ATOM 647 C CA . LYS A 1 84 ? 9.702 -5.373 12.452 1.00 88.94 84 LYS A CA 1
ATOM 648 C C . LYS A 1 84 ? 8.846 -5.037 13.678 1.00 88.94 84 LYS A C 1
ATOM 650 O O . LYS A 1 84 ? 8.464 -5.938 14.417 1.00 88.94 84 LYS A O 1
ATOM 655 N N . GLU A 1 85 ? 8.556 -3.760 13.903 1.00 91.12 85 GLU A N 1
ATOM 656 C CA . GLU A 1 85 ? 7.767 -3.285 15.048 1.00 91.12 85 GLU A CA 1
ATOM 657 C C . GLU A 1 85 ? 6.259 -3.318 14.764 1.00 91.12 85 GLU A C 1
ATOM 659 O O . GLU A 1 85 ? 5.435 -3.384 15.683 1.00 91.12 85 GLU A O 1
ATOM 664 N N . ARG A 1 86 ? 5.884 -3.278 13.481 1.00 90.94 86 ARG A N 1
ATOM 665 C CA . ARG A 1 86 ? 4.491 -3.270 13.038 1.00 90.94 86 ARG A CA 1
ATOM 666 C C . ARG A 1 86 ? 3.813 -4.610 13.295 1.00 90.94 86 ARG A C 1
ATOM 668 O O . ARG A 1 86 ? 4.384 -5.685 13.137 1.00 90.94 86 ARG A O 1
ATOM 675 N N . LYS A 1 87 ? 2.530 -4.531 13.647 1.00 92.94 87 LYS A N 1
ATOM 676 C CA . LYS A 1 87 ? 1.670 -5.694 13.879 1.00 92.94 87 LYS A CA 1
ATOM 677 C C . LYS A 1 87 ? 0.592 -5.751 12.811 1.00 92.94 87 LYS A C 1
ATOM 679 O O . LYS A 1 87 ? -0.100 -4.764 12.573 1.00 92.94 87 LYS A O 1
ATOM 684 N N . ASN A 1 88 ? 0.419 -6.920 12.203 1.00 92.62 88 ASN A N 1
ATOM 685 C CA . ASN A 1 88 ? -0.669 -7.139 11.263 1.00 92.62 88 ASN A CA 1
ATOM 686 C C . ASN A 1 88 ? -2.002 -7.235 12.022 1.00 92.62 88 ASN A C 1
ATOM 688 O O . ASN A 1 88 ? -2.252 -8.201 12.738 1.00 92.62 88 ASN A O 1
ATOM 692 N N . VAL A 1 89 ? -2.853 -6.225 11.845 1.00 93.81 89 VAL A N 1
ATOM 693 C CA . VAL A 1 89 ? -4.192 -6.139 12.450 1.00 93.81 89 VAL A CA 1
ATOM 694 C C . VAL A 1 89 ? -5.316 -6.491 11.469 1.00 93.81 89 VAL A C 1
ATOM 696 O O . VAL A 1 89 ? -6.485 -6.438 11.841 1.00 93.81 89 VAL A O 1
ATOM 699 N N . THR A 1 90 ? -4.987 -6.905 10.237 1.00 92.06 90 THR A N 1
ATOM 700 C CA . THR A 1 90 ? -5.969 -7.296 9.205 1.00 92.06 90 THR A CA 1
ATOM 701 C C . THR A 1 90 ? -7.002 -8.303 9.718 1.00 92.06 90 THR A C 1
ATOM 703 O O . THR A 1 90 ? -8.184 -8.051 9.494 1.00 92.06 90 THR A O 1
ATOM 706 N N . PRO A 1 91 ? -6.624 -9.371 10.461 1.00 91.94 91 PRO A N 1
ATOM 707 C CA . PRO A 1 91 ? -7.594 -10.353 10.958 1.00 91.94 91 PRO A CA 1
ATOM 708 C C . PRO A 1 91 ? -8.598 -9.782 11.966 1.00 91.94 91 PRO A C 1
ATOM 710 O O . PRO A 1 91 ? -9.660 -10.356 12.175 1.00 91.94 91 PRO A O 1
ATOM 713 N N . ILE A 1 92 ? -8.251 -8.668 12.618 1.00 92.81 92 ILE A N 1
ATOM 714 C CA . ILE A 1 92 ? -9.116 -7.988 13.586 1.00 92.81 92 ILE A CA 1
ATOM 715 C C . ILE A 1 92 ? -10.078 -7.051 12.850 1.00 92.81 92 ILE A C 1
ATOM 717 O O . ILE A 1 92 ? -11.221 -6.903 13.266 1.00 92.81 92 ILE A O 1
ATOM 721 N N . ILE A 1 93 ? -9.617 -6.418 11.766 1.00 91.31 93 ILE A N 1
ATOM 722 C CA . ILE A 1 93 ? -10.375 -5.405 11.019 1.00 91.31 93 ILE A CA 1
ATOM 723 C C . ILE A 1 93 ? -11.410 -6.032 10.091 1.00 91.31 93 ILE A C 1
ATOM 725 O O . ILE A 1 93 ? -12.516 -5.504 9.974 1.00 91.31 93 ILE A O 1
ATOM 729 N N . ARG A 1 94 ? -11.065 -7.136 9.426 1.00 92.62 94 ARG A N 1
ATOM 730 C CA . ARG A 1 94 ? -11.945 -7.781 8.450 1.00 92.62 94 ARG A CA 1
ATOM 731 C C . ARG A 1 94 ? -11.746 -9.286 8.394 1.00 92.62 94 ARG A C 1
ATOM 733 O O . ARG A 1 94 ? -10.659 -9.795 8.670 1.00 92.62 94 ARG A O 1
ATOM 740 N N . THR A 1 95 ? -12.787 -9.982 7.959 1.00 93.56 95 THR A N 1
ATOM 741 C CA . THR A 1 95 ? -12.723 -11.414 7.660 1.00 93.56 95 THR A CA 1
ATOM 742 C C . THR A 1 95 ? -11.978 -11.684 6.345 1.00 93.56 95 THR A C 1
ATOM 744 O O . THR A 1 95 ? -11.604 -10.770 5.591 1.00 93.56 95 THR A O 1
ATOM 747 N N . THR A 1 96 ? -11.765 -12.968 6.052 1.00 91.06 96 THR A N 1
ATOM 748 C CA . THR A 1 96 ? -11.232 -13.440 4.765 1.00 91.06 96 THR A CA 1
ATOM 749 C C . THR A 1 96 ? -12.107 -13.023 3.586 1.00 91.06 96 THR A C 1
ATOM 751 O O . THR A 1 96 ? -11.565 -12.700 2.532 1.00 91.06 96 THR A O 1
ATOM 754 N N . ASP A 1 97 ? -13.421 -12.916 3.796 1.00 92.50 97 ASP A N 1
ATOM 755 C CA . ASP A 1 97 ? -14.416 -12.565 2.774 1.00 92.50 97 ASP A CA 1
ATOM 756 C C . ASP A 1 9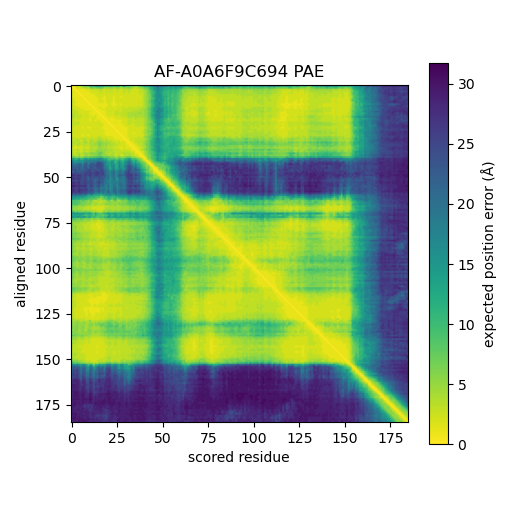7 ? -14.579 -11.047 2.606 1.00 92.50 97 ASP A C 1
ATOM 758 O O . ASP A 1 97 ? -15.566 -10.573 2.052 1.00 92.50 97 ASP A O 1
ATOM 762 N N . LEU A 1 98 ? -13.611 -10.269 3.108 1.00 87.69 98 LEU A N 1
ATOM 763 C CA . LEU A 1 98 ? -13.593 -8.803 3.073 1.00 87.69 98 LEU A CA 1
ATOM 764 C C . LEU A 1 98 ? -14.737 -8.141 3.858 1.00 87.69 98 LEU A C 1
ATOM 766 O O . LEU A 1 98 ? -14.936 -6.934 3.732 1.00 87.69 98 LEU A O 1
ATOM 770 N N . THR A 1 99 ? -15.447 -8.879 4.717 1.00 92.81 99 THR A N 1
ATOM 771 C CA . THR A 1 99 ? -16.487 -8.282 5.561 1.00 92.81 99 THR A CA 1
ATOM 772 C C . THR A 1 99 ? -15.855 -7.535 6.742 1.00 92.81 99 THR A C 1
ATOM 774 O O . THR A 1 99 ? -14.966 -8.083 7.405 1.00 92.81 99 THR A O 1
ATOM 777 N N . PRO A 1 100 ? -16.258 -6.277 7.009 1.00 92.56 100 PRO A N 1
ATOM 778 C CA . PRO A 1 100 ? -15.708 -5.498 8.111 1.00 92.56 100 PRO A CA 1
ATOM 779 C C . PRO A 1 100 ? -16.171 -6.066 9.458 1.00 92.56 100 PRO A C 1
ATOM 781 O O . PRO A 1 100 ? -17.357 -6.314 9.666 1.00 92.56 100 PRO A O 1
ATOM 784 N N . CYS A 1 101 ? -15.232 -6.246 10.386 1.00 92.94 101 CYS A N 1
ATOM 785 C CA . CYS A 1 101 ? -15.497 -6.729 11.746 1.00 92.94 101 CYS A CA 1
ATOM 786 C C . CYS A 1 101 ? -15.659 -5.589 12.764 1.00 92.94 101 CYS A C 1
ATOM 788 O O . CYS A 1 101 ? -16.042 -5.834 13.907 1.00 92.94 101 CYS A O 1
ATOM 790 N N . LEU A 1 102 ? -15.308 -4.356 12.388 1.00 92.12 102 LEU A N 1
ATOM 791 C CA . LEU A 1 102 ? -15.311 -3.188 13.265 1.00 92.12 102 LEU A CA 1
ATOM 792 C C . LEU A 1 102 ? -15.658 -1.913 12.503 1.00 92.12 102 LEU A C 1
ATOM 794 O O . LEU A 1 102 ? -15.427 -1.812 11.298 1.00 92.12 102 LEU A O 1
ATOM 798 N N . THR A 1 103 ? -16.223 -0.950 13.226 1.00 91.62 103 THR A N 1
ATOM 799 C CA . THR A 1 103 ? -16.588 0.359 12.681 1.00 91.62 103 THR A CA 1
ATOM 800 C C . THR A 1 103 ? -15.369 1.278 12.580 1.00 91.62 103 THR A C 1
ATOM 802 O O . THR A 1 103 ? -14.332 1.040 13.208 1.00 91.62 103 THR A O 1
ATOM 805 N N . LEU A 1 104 ? -15.496 2.362 11.808 1.00 86.12 104 LEU A N 1
ATOM 806 C CA . LEU A 1 104 ? -14.463 3.397 11.728 1.00 86.12 104 LEU A CA 1
ATOM 807 C C . LEU A 1 104 ? -14.186 4.027 13.103 1.00 86.12 104 LEU A C 1
ATOM 809 O O . LEU A 1 104 ? -13.026 4.215 13.461 1.00 86.12 104 LEU A O 1
ATOM 813 N N . GLU A 1 105 ? -15.232 4.296 13.888 1.00 89.62 105 GLU A N 1
ATOM 814 C CA . GLU A 1 105 ? -15.113 4.863 15.237 1.00 89.62 105 GLU A CA 1
ATOM 815 C C . GLU A 1 105 ? -14.333 3.932 16.171 1.00 89.62 105 GLU A C 1
ATOM 817 O O . GLU A 1 105 ? -13.409 4.362 16.866 1.00 89.62 105 GLU A O 1
ATOM 822 N N . ASP A 1 106 ? -14.640 2.632 16.135 1.00 92.62 106 ASP A N 1
ATOM 823 C CA . ASP A 1 106 ? -13.916 1.625 16.909 1.00 92.62 106 ASP A CA 1
ATOM 824 C C . ASP A 1 106 ? -12.450 1.523 16.483 1.00 92.62 106 ASP A C 1
ATOM 826 O O . ASP A 1 106 ? -11.563 1.405 17.334 1.00 92.62 106 ASP A O 1
ATOM 830 N N . ALA A 1 107 ? -12.179 1.574 15.175 1.00 90.12 107 ALA A N 1
ATOM 831 C CA . ALA A 1 107 ? -10.820 1.571 14.646 1.00 90.12 107 ALA A CA 1
ATOM 832 C C . ALA A 1 107 ? -10.040 2.797 15.136 1.00 90.12 107 ALA A C 1
ATOM 834 O O . ALA A 1 107 ? -8.918 2.673 15.638 1.00 90.12 107 ALA A O 1
ATOM 835 N N . PHE A 1 108 ? -10.655 3.975 15.037 1.00 87.25 108 PHE A N 1
ATOM 836 C CA . PHE A 1 108 ? -10.043 5.238 15.420 1.00 87.25 108 PHE A CA 1
ATOM 837 C C . PHE A 1 108 ? -9.779 5.302 16.925 1.00 87.25 108 PHE A C 1
ATOM 839 O O . PHE A 1 108 ? -8.693 5.690 17.345 1.00 87.25 108 PHE A O 1
ATOM 846 N N . LYS A 1 109 ? -10.704 4.816 17.757 1.00 92.38 109 LYS A N 1
ATOM 847 C CA . LYS A 1 109 ? -10.504 4.739 19.211 1.00 92.38 109 LYS A CA 1
ATOM 848 C C . LYS A 1 109 ? -9.340 3.821 19.602 1.00 92.38 109 LYS A C 1
ATOM 850 O O . LYS A 1 109 ? -8.657 4.084 20.589 1.00 92.38 109 LYS A O 1
ATOM 855 N N . ARG A 1 110 ? -9.119 2.735 18.854 1.00 92.56 110 ARG A N 1
ATOM 856 C CA . ARG A 1 110 ? -8.085 1.726 19.153 1.00 92.56 110 ARG A CA 1
ATOM 857 C C . ARG A 1 110 ? -6.702 2.107 18.628 1.00 92.56 110 ARG A C 1
ATOM 859 O O . ARG A 1 110 ? -5.715 1.909 19.332 1.00 92.56 110 ARG A O 1
ATOM 866 N N . TRP A 1 111 ? -6.620 2.615 17.398 1.00 90.62 111 TRP A N 1
ATOM 867 C CA . TRP A 1 111 ? -5.347 2.852 16.700 1.00 90.62 111 TRP A CA 1
ATOM 868 C C . TRP A 1 111 ? -5.112 4.315 16.308 1.00 90.62 111 TRP A C 1
ATOM 870 O O . TRP A 1 111 ? -3.982 4.680 15.974 1.00 90.62 111 TRP A O 1
ATOM 880 N N . GLY A 1 112 ? -6.138 5.164 16.362 1.00 86.25 112 GLY A N 1
ATOM 881 C CA . GLY A 1 112 ? -6.071 6.556 15.923 1.00 86.25 112 GLY A CA 1
ATOM 882 C C . GLY A 1 112 ? -5.557 6.671 14.490 1.00 86.25 112 GLY A C 1
ATOM 883 O O . GLY A 1 112 ? -5.928 5.898 13.608 1.00 86.25 112 GLY A O 1
ATOM 884 N N . ARG A 1 113 ? -4.628 7.604 14.272 1.00 80.00 113 ARG A N 1
ATOM 885 C CA . ARG A 1 113 ? -4.005 7.876 12.963 1.00 80.00 113 ARG A CA 1
ATOM 886 C C . ARG A 1 113 ? -2.812 6.965 12.630 1.00 80.00 113 ARG A C 1
ATOM 888 O O . ARG A 1 113 ? -2.056 7.267 11.716 1.00 80.00 113 ARG A O 1
ATOM 895 N N . LYS A 1 114 ? -2.605 5.872 13.375 1.00 87.75 114 LYS A N 1
ATOM 896 C CA . LYS A 1 114 ? -1.449 4.967 13.193 1.00 87.75 114 LYS A CA 1
ATOM 897 C C . LYS A 1 114 ? -1.711 3.828 12.206 1.00 87.75 114 LYS A C 1
ATOM 899 O O . LYS A 1 114 ? -0.793 3.073 11.893 1.00 87.75 114 LYS A O 1
ATOM 904 N N . LEU A 1 115 ? -2.957 3.658 11.767 1.00 90.94 115 LEU A N 1
ATOM 905 C CA . LEU A 1 115 ? -3.324 2.591 10.848 1.00 90.94 115 LEU A CA 1
ATOM 906 C C . LEU A 1 115 ? -2.843 2.922 9.431 1.00 90.94 115 LEU A C 1
ATOM 908 O O . LEU A 1 115 ? -3.136 3.993 8.902 1.00 90.94 115 LEU A O 1
ATOM 912 N N . VAL A 1 116 ? -2.140 1.974 8.817 1.00 92.12 116 VAL A N 1
ATOM 913 C CA . VAL A 1 116 ? -1.652 2.075 7.440 1.00 92.12 116 VAL A CA 1
ATOM 914 C C . VAL A 1 116 ? -2.091 0.862 6.633 1.00 92.12 116 VAL A C 1
ATOM 916 O O . VAL A 1 116 ? -2.180 -0.254 7.150 1.00 92.12 116 VAL A O 1
ATOM 919 N N . MET A 1 117 ? -2.355 1.086 5.352 1.00 93.44 117 MET A N 1
ATOM 920 C CA . MET A 1 117 ? -2.626 0.050 4.365 1.00 93.44 117 MET A CA 1
ATOM 921 C C . MET A 1 117 ? -1.332 -0.290 3.634 1.00 93.44 117 MET A C 1
ATOM 923 O O . MET A 1 117 ? -0.603 0.603 3.208 1.00 93.44 117 MET A O 1
ATOM 927 N N . VAL A 1 118 ? -1.055 -1.583 3.487 1.00 94.44 118 VAL A N 1
ATOM 928 C CA . VAL A 1 118 ? 0.123 -2.091 2.777 1.00 94.44 118 VAL A CA 1
ATOM 929 C C . VAL A 1 118 ? -0.353 -3.101 1.743 1.00 94.44 118 VAL A C 1
ATOM 931 O O . VAL A 1 118 ? -1.034 -4.073 2.084 1.00 94.44 118 VAL A O 1
ATOM 934 N N . ALA A 1 119 ? -0.004 -2.882 0.477 1.00 94.81 119 ALA A N 1
ATOM 935 C CA . ALA A 1 119 ? -0.291 -3.846 -0.575 1.00 94.81 119 ALA A CA 1
ATOM 936 C C . ALA A 1 119 ? 0.603 -5.090 -0.442 1.00 94.81 119 ALA A C 1
ATOM 938 O O . ALA A 1 119 ? 1.752 -5.029 0.001 1.00 94.81 119 ALA A O 1
ATOM 939 N N . SER A 1 120 ? 0.086 -6.244 -0.872 1.00 93.62 120 SER A N 1
ATOM 940 C CA . SER A 1 120 ? 0.874 -7.484 -0.902 1.00 93.62 120 SER A CA 1
ATOM 941 C C . SER A 1 120 ? 2.138 -7.336 -1.762 1.00 93.62 120 SER A C 1
ATOM 943 O O . SER A 1 120 ? 2.120 -6.605 -2.754 1.00 93.62 120 SER A O 1
ATOM 945 N N . GLN A 1 121 ? 3.203 -8.083 -1.436 1.00 93.94 121 GLN A N 1
ATOM 946 C CA . GLN A 1 121 ? 4.473 -8.092 -2.188 1.00 93.94 121 GLN A CA 1
ATOM 947 C C . GLN A 1 121 ? 4.254 -8.217 -3.704 1.00 93.94 121 GLN A C 1
ATOM 949 O O . GLN A 1 121 ? 4.829 -7.460 -4.475 1.00 93.94 121 GLN A O 1
ATOM 954 N N . ARG A 1 122 ? 3.367 -9.126 -4.128 1.00 92.44 122 ARG A N 1
ATOM 955 C CA . ARG A 1 122 ? 3.057 -9.362 -5.545 1.00 92.44 122 ARG A CA 1
ATOM 956 C C . ARG A 1 122 ? 2.411 -8.155 -6.228 1.00 92.44 122 ARG A C 1
ATOM 958 O O . ARG A 1 122 ? 2.718 -7.873 -7.379 1.00 92.44 122 ARG A O 1
ATOM 965 N N . VAL A 1 123 ? 1.507 -7.460 -5.536 1.00 93.00 123 VAL A N 1
ATOM 966 C CA . VAL A 1 123 ? 0.857 -6.255 -6.078 1.00 93.00 123 VAL A CA 1
ATOM 967 C C . VAL A 1 123 ? 1.870 -5.122 -6.178 1.00 93.00 123 VAL A C 1
ATOM 969 O O . VAL A 1 123 ? 1.963 -4.511 -7.235 1.00 93.00 123 VAL A O 1
ATOM 972 N N . ARG A 1 124 ? 2.684 -4.907 -5.136 1.00 94.38 124 ARG A N 1
ATOM 973 C CA . ARG A 1 124 ? 3.764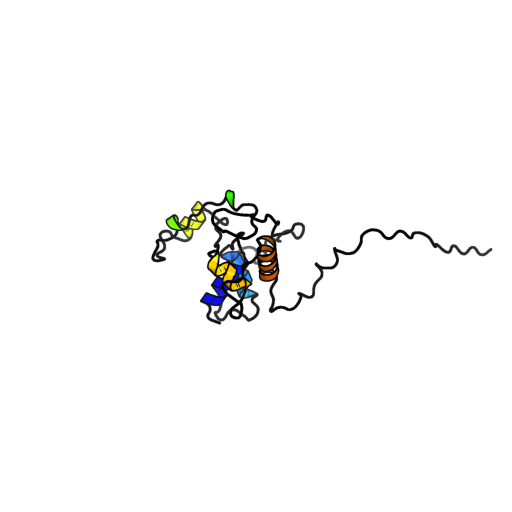 -3.912 -5.166 1.00 94.38 124 ARG A CA 1
ATOM 974 C C . ARG A 1 124 ? 4.721 -4.150 -6.326 1.00 94.38 124 ARG A C 1
ATOM 976 O O . ARG A 1 124 ? 4.899 -3.268 -7.154 1.00 94.38 124 ARG A O 1
ATOM 983 N N . PHE A 1 125 ? 5.234 -5.370 -6.448 1.00 93.50 125 PHE A N 1
ATOM 984 C CA . PHE A 1 125 ? 6.117 -5.758 -7.543 1.00 93.50 125 PHE A CA 1
ATOM 985 C C . PHE A 1 125 ? 5.500 -5.484 -8.924 1.00 93.50 125 PHE A C 1
ATOM 987 O O . PHE A 1 125 ? 6.129 -4.834 -9.756 1.00 93.50 125 PHE A O 1
ATOM 994 N N . ARG A 1 126 ? 4.244 -5.898 -9.151 1.00 91.44 126 ARG A N 1
ATOM 995 C CA . ARG A 1 126 ? 3.548 -5.678 -10.430 1.00 91.44 126 ARG A CA 1
ATOM 996 C C . ARG A 1 126 ? 3.477 -4.196 -10.807 1.00 91.44 126 ARG A C 1
ATOM 998 O O . ARG A 1 126 ? 3.693 -3.856 -11.963 1.00 91.44 126 ARG A O 1
ATOM 1005 N N . VAL A 1 127 ? 3.199 -3.318 -9.845 1.00 90.25 127 VAL A N 1
ATOM 1006 C CA . VAL A 1 127 ? 3.090 -1.869 -10.089 1.00 90.25 127 VAL A CA 1
ATOM 1007 C C . VAL A 1 127 ? 4.452 -1.234 -10.395 1.00 90.25 127 VAL A C 1
ATOM 1009 O O . VAL A 1 127 ? 4.540 -0.307 -11.201 1.00 90.25 127 VAL A O 1
ATOM 1012 N N . LEU A 1 128 ? 5.535 -1.748 -9.801 1.00 90.50 128 LEU A N 1
ATOM 1013 C CA . LEU A 1 128 ? 6.893 -1.276 -10.092 1.00 90.50 128 LEU A CA 1
ATOM 1014 C C . LEU A 1 128 ? 7.347 -1.645 -11.506 1.00 90.50 128 LEU A C 1
ATOM 1016 O O . LEU A 1 128 ? 7.910 -0.797 -12.201 1.00 90.50 128 LEU A O 1
ATOM 1020 N N . ILE A 1 129 ? 7.090 -2.889 -11.915 1.00 90.31 129 ILE A N 1
ATOM 1021 C CA . ILE A 1 129 ? 7.458 -3.425 -13.231 1.00 90.31 129 ILE A CA 1
ATOM 1022 C C . ILE A 1 129 ? 6.568 -2.856 -14.346 1.00 90.31 129 ILE A C 1
ATOM 1024 O O . ILE A 1 129 ? 7.049 -2.577 -15.444 1.00 90.31 129 ILE A O 1
ATOM 1028 N N . GLY A 1 130 ? 5.293 -2.611 -14.040 1.00 85.75 130 GLY A N 1
ATOM 1029 C CA . GLY A 1 130 ? 4.300 -2.139 -14.997 1.00 85.75 130 GLY A CA 1
ATOM 1030 C C . GLY A 1 130 ? 3.713 -3.267 -15.849 1.00 85.75 130 GLY A C 1
ATOM 1031 O O . GLY A 1 130 ? 4.205 -4.391 -15.867 1.00 85.75 130 GLY A O 1
ATOM 1032 N N . ASP A 1 131 ? 2.636 -2.948 -16.565 1.00 80.44 131 ASP A N 1
ATOM 1033 C CA . ASP A 1 131 ? 1.816 -3.919 -17.309 1.00 80.44 131 ASP A CA 1
ATOM 1034 C C . ASP A 1 131 ? 2.568 -4.626 -18.455 1.00 80.44 131 ASP A C 1
ATOM 1036 O O . ASP A 1 131 ? 2.307 -5.782 -18.763 1.00 80.44 131 ASP A O 1
ATOM 1040 N N . GLY A 1 132 ? 3.542 -3.947 -19.068 1.00 82.75 132 GLY A N 1
ATOM 1041 C CA . GLY A 1 132 ? 4.352 -4.498 -20.161 1.00 82.75 132 GLY A CA 1
ATOM 1042 C C . GLY A 1 132 ? 5.653 -5.174 -19.726 1.00 82.75 132 GLY A C 1
ATOM 1043 O O . GLY A 1 132 ? 6.425 -5.594 -20.588 1.00 82.75 132 GLY A O 1
ATOM 1044 N N . GLY A 1 133 ? 5.951 -5.215 -18.427 1.00 84.00 133 GLY A N 1
ATOM 1045 C CA . GLY A 1 133 ? 7.195 -5.797 -17.937 1.00 84.00 133 GLY A CA 1
ATOM 1046 C C . GLY A 1 133 ? 7.078 -7.294 -17.643 1.00 84.00 133 GLY A C 1
ATOM 1047 O O . GLY A 1 133 ? 5.993 -7.829 -17.434 1.00 84.00 133 GLY A O 1
ATOM 1048 N N . ASP A 1 134 ? 8.222 -7.974 -17.639 1.00 87.94 134 ASP A N 1
ATOM 1049 C CA . ASP A 1 134 ? 8.305 -9.412 -17.382 1.00 87.94 134 ASP A CA 1
ATOM 1050 C C . ASP A 1 134 ? 7.939 -9.727 -15.913 1.00 87.94 134 ASP A C 1
ATOM 1052 O O . ASP A 1 134 ? 8.636 -9.256 -15.011 1.00 87.94 134 ASP A O 1
ATOM 1056 N N . PRO A 1 135 ? 6.876 -10.509 -15.633 1.00 85.88 135 PRO A N 1
ATOM 1057 C CA . PRO A 1 135 ? 6.472 -10.846 -14.267 1.00 85.88 135 PRO A CA 1
ATOM 1058 C C . PRO A 1 135 ? 7.484 -11.732 -13.526 1.00 85.88 135 PRO A C 1
ATOM 1060 O O . PRO A 1 135 ? 7.434 -11.784 -12.295 1.00 85.88 135 PRO A O 1
ATOM 1063 N N . ASP A 1 136 ? 8.393 -12.398 -14.244 1.00 87.81 136 ASP A N 1
ATOM 1064 C CA . ASP A 1 136 ? 9.401 -13.294 -13.674 1.00 87.81 136 ASP A CA 1
ATOM 1065 C C . ASP A 1 136 ? 10.769 -12.609 -13.486 1.00 87.81 136 ASP A C 1
ATOM 1067 O O . ASP A 1 136 ? 11.738 -13.244 -13.043 1.00 87.81 136 ASP A O 1
ATOM 1071 N N . VAL A 1 137 ? 10.865 -11.302 -13.775 1.00 91.00 137 VAL A N 1
ATOM 1072 C CA . VAL A 1 137 ? 12.103 -10.542 -13.579 1.00 91.00 137 VAL A CA 1
ATOM 1073 C C . VAL A 1 137 ? 12.516 -10.546 -12.106 1.00 91.00 137 VAL A C 1
ATOM 1075 O O . VAL A 1 137 ? 11.751 -10.220 -11.201 1.00 91.00 137 VAL A O 1
ATOM 1078 N N . LYS A 1 138 ? 13.773 -10.899 -11.835 1.00 90.69 138 LYS A N 1
ATOM 1079 C CA . LYS A 1 138 ? 14.308 -10.912 -10.469 1.00 90.69 138 LYS A CA 1
ATOM 1080 C C . LYS A 1 138 ? 14.987 -9.588 -10.164 1.00 90.69 138 LYS A C 1
ATOM 1082 O O . LYS A 1 138 ? 16.049 -9.290 -10.705 1.00 90.69 138 LYS A O 1
ATOM 1087 N N . LEU A 1 139 ? 14.381 -8.809 -9.274 1.00 91.00 139 LEU A N 1
ATOM 1088 C CA . LEU A 1 139 ? 14.968 -7.578 -8.760 1.00 91.00 139 LEU A CA 1
ATOM 1089 C C . LEU A 1 139 ? 15.777 -7.858 -7.493 1.00 91.00 139 LEU A C 1
ATOM 1091 O O . LEU A 1 139 ? 15.321 -8.570 -6.600 1.00 91.00 139 LEU A O 1
ATOM 1095 N N . THR A 1 140 ? 16.959 -7.249 -7.397 1.00 93.00 140 THR A N 1
ATOM 1096 C CA . THR A 1 140 ? 17.699 -7.185 -6.128 1.00 93.00 140 THR A CA 1
ATOM 1097 C C . THR A 1 140 ? 16.962 -6.285 -5.134 1.00 93.00 140 THR A C 1
ATOM 1099 O O . THR A 1 140 ? 16.230 -5.386 -5.554 1.00 93.00 140 THR A O 1
ATOM 1102 N N . ASP A 1 141 ? 17.191 -6.462 -3.830 1.00 92.88 141 ASP A N 1
ATOM 1103 C CA . ASP A 1 141 ? 16.553 -5.635 -2.791 1.00 92.88 141 ASP A CA 1
ATOM 1104 C C . ASP A 1 141 ? 16.840 -4.139 -2.984 1.00 92.88 141 ASP A C 1
ATOM 1106 O O . ASP A 1 141 ? 15.957 -3.296 -2.811 1.00 92.88 141 ASP A O 1
ATOM 1110 N N . HIS A 1 142 ? 18.049 -3.803 -3.442 1.00 92.81 142 HIS A N 1
ATOM 1111 C CA . HIS A 1 142 ? 18.424 -2.433 -3.781 1.00 92.81 142 HIS A CA 1
ATOM 1112 C C . HIS A 1 142 ? 17.639 -1.901 -4.982 1.00 92.81 142 HIS A C 1
ATOM 1114 O O . HIS A 1 142 ? 17.037 -0.831 -4.893 1.00 92.81 142 HIS A O 1
ATOM 1120 N N . SER A 1 143 ? 17.612 -2.643 -6.094 1.00 92.94 143 SER A N 1
ATOM 1121 C CA . SER A 1 143 ? 16.870 -2.247 -7.299 1.00 92.94 143 SER A CA 1
ATOM 1122 C C . SER A 1 143 ? 15.379 -2.088 -7.009 1.00 92.94 143 SER A C 1
ATOM 1124 O O . SER A 1 143 ? 14.762 -1.129 -7.465 1.00 92.94 143 SER A O 1
ATOM 1126 N N . TYR A 1 144 ? 14.818 -2.995 -6.210 1.00 93.19 144 TYR A N 1
ATOM 1127 C CA . TYR A 1 144 ? 13.430 -2.942 -5.778 1.00 93.19 144 TYR A CA 1
ATOM 1128 C C . TYR A 1 144 ? 13.143 -1.661 -4.977 1.00 93.19 144 TYR A C 1
ATOM 1130 O O . TYR A 1 144 ? 12.228 -0.917 -5.320 1.00 93.19 144 TYR A O 1
ATOM 1138 N N . CYS A 1 145 ? 13.964 -1.343 -3.969 1.00 91.62 145 CYS A N 1
ATOM 1139 C CA . CYS A 1 145 ? 13.800 -0.126 -3.166 1.00 91.62 145 CYS A CA 1
ATOM 1140 C C . CYS A 1 145 ? 13.972 1.163 -3.985 1.00 91.62 145 CYS A C 1
ATOM 1142 O O . CYS A 1 145 ? 13.262 2.143 -3.753 1.00 91.62 145 CYS A O 1
ATOM 1144 N N . ILE A 1 146 ? 14.893 1.173 -4.956 1.00 90.56 146 ILE A N 1
ATOM 1145 C CA . ILE A 1 146 ? 15.058 2.302 -5.881 1.00 90.56 146 ILE A CA 1
ATOM 1146 C C . ILE A 1 146 ? 13.780 2.496 -6.699 1.00 90.56 146 ILE A C 1
ATOM 1148 O O . ILE A 1 146 ? 13.290 3.619 -6.801 1.00 90.56 146 ILE A O 1
ATOM 1152 N N . LEU A 1 147 ? 13.209 1.415 -7.239 1.00 90.12 147 LEU A N 1
ATOM 1153 C CA . LEU A 1 147 ? 11.958 1.484 -7.990 1.00 90.12 147 LEU A CA 1
ATOM 1154 C C . LEU A 1 147 ? 10.786 1.943 -7.118 1.00 90.12 147 LEU A C 1
ATOM 1156 O O . LEU A 1 147 ? 9.991 2.746 -7.596 1.00 90.12 147 LEU A O 1
ATOM 1160 N N . GLU A 1 148 ? 10.690 1.515 -5.855 1.00 88.81 148 GLU A N 1
ATOM 1161 C CA . GLU A 1 148 ? 9.685 2.049 -4.921 1.00 88.81 148 GLU A CA 1
ATOM 1162 C C . GLU A 1 148 ? 9.836 3.560 -4.746 1.00 88.81 148 GLU A C 1
ATOM 1164 O O . GLU A 1 148 ? 8.863 4.302 -4.874 1.00 88.81 148 GLU A O 1
ATOM 1169 N N . ARG A 1 149 ? 11.063 4.041 -4.522 1.00 86.31 149 ARG A N 1
ATOM 1170 C CA . ARG A 1 149 ? 11.326 5.471 -4.319 1.00 86.31 149 ARG A CA 1
ATOM 1171 C C . ARG A 1 149 ? 11.040 6.296 -5.575 1.00 86.31 149 ARG A C 1
ATOM 1173 O O . ARG A 1 149 ? 10.420 7.351 -5.476 1.00 86.31 149 ARG A O 1
ATOM 1180 N N . LEU A 1 150 ? 11.416 5.789 -6.750 1.00 84.94 150 LEU A N 1
ATOM 1181 C CA . LEU A 1 150 ? 11.053 6.383 -8.040 1.00 84.94 150 LEU A CA 1
ATOM 1182 C C . LEU A 1 150 ? 9.539 6.370 -8.254 1.00 84.94 150 LEU A C 1
ATOM 1184 O O . LEU A 1 150 ? 8.978 7.355 -8.718 1.00 84.94 150 LEU A O 1
ATOM 1188 N N . GLY A 1 151 ? 8.884 5.271 -7.887 1.00 82.12 151 GLY A N 1
ATOM 1189 C CA . GLY A 1 151 ? 7.445 5.080 -7.962 1.00 82.12 151 GLY A CA 1
ATOM 1190 C C . GLY A 1 151 ? 6.665 6.116 -7.152 1.00 82.12 151 GLY A C 1
ATOM 1191 O O . GLY A 1 151 ? 5.732 6.717 -7.675 1.00 82.12 151 GLY A O 1
ATOM 1192 N N . ARG A 1 152 ? 7.104 6.403 -5.920 1.00 77.19 152 ARG A N 1
ATOM 1193 C CA . ARG A 1 152 ? 6.526 7.454 -5.056 1.00 77.19 152 ARG A CA 1
ATOM 1194 C C . ARG A 1 152 ? 6.699 8.864 -5.606 1.00 77.19 152 ARG A C 1
ATOM 1196 O O . ARG A 1 152 ? 5.898 9.739 -5.289 1.00 77.19 152 ARG A O 1
ATOM 1203 N N . ALA A 1 153 ? 7.749 9.086 -6.392 1.00 70.62 153 ALA A N 1
ATOM 1204 C CA . ALA A 1 153 ? 8.053 10.375 -6.997 1.00 70.62 153 ALA A CA 1
ATOM 1205 C C . ALA A 1 153 ? 7.267 10.639 -8.299 1.00 70.62 153 ALA A C 1
ATOM 1207 O O . ALA A 1 153 ? 7.460 11.687 -8.912 1.00 70.62 153 ALA A O 1
ATOM 1208 N N . ARG A 1 154 ? 6.419 9.706 -8.764 1.00 63.12 154 ARG A N 1
ATOM 1209 C CA . ARG A 1 154 ? 5.885 9.750 -10.134 1.00 63.12 154 ARG A CA 1
ATOM 1210 C C . ARG A 1 154 ? 4.866 10.861 -10.400 1.00 63.12 154 ARG A C 1
ATOM 1212 O O . ARG A 1 154 ? 3.785 10.899 -9.822 1.00 63.12 154 ARG A O 1
ATOM 1219 N N . TRP A 1 155 ? 5.182 11.603 -11.464 1.00 40.75 155 TRP A N 1
ATOM 1220 C CA . TRP A 1 155 ? 4.328 11.897 -12.621 1.00 40.75 155 TRP A CA 1
ATOM 1221 C C . TRP A 1 155 ? 4.939 11.189 -13.853 1.00 40.75 155 TRP A C 1
ATOM 1223 O O . TRP A 1 155 ? 6.146 11.278 -14.040 1.00 40.75 155 TRP A O 1
ATOM 1233 N N . GLN A 1 156 ? 4.151 10.449 -14.650 1.00 33.53 156 GLN A N 1
ATOM 1234 C CA . GLN A 1 156 ? 4.496 9.707 -15.896 1.00 33.53 156 GLN A CA 1
ATOM 1235 C C . GLN A 1 156 ? 5.947 9.803 -16.455 1.00 33.53 156 GLN A C 1
ATOM 1237 O O . GLN A 1 156 ? 6.161 10.335 -17.539 1.00 33.53 156 GLN A O 1
ATOM 1242 N N . GLY A 1 157 ? 6.958 9.258 -15.767 1.00 39.50 157 GLY A N 1
ATOM 1243 C CA . GLY A 1 157 ? 8.318 9.111 -16.317 1.00 39.50 157 GLY A CA 1
ATOM 1244 C C . GLY A 1 157 ? 9.042 10.403 -16.744 1.00 39.50 157 GLY A C 1
ATOM 1245 O O . GLY A 1 157 ? 10.086 10.311 -17.382 1.00 39.50 157 GLY A O 1
ATOM 1246 N N . GLY A 1 158 ? 8.529 11.584 -16.394 1.00 31.86 158 GLY A N 1
ATOM 1247 C CA . GLY A 1 158 ? 9.210 12.867 -16.557 1.00 31.86 158 GLY A CA 1
ATOM 1248 C C . GLY A 1 158 ? 9.782 13.313 -15.218 1.00 31.86 158 GLY A C 1
ATOM 1249 O O . GLY A 1 158 ? 9.091 13.252 -14.203 1.00 31.86 158 GLY A O 1
ATOM 1250 N N . VAL A 1 159 ? 11.048 13.731 -15.203 1.00 37.00 159 VAL A N 1
ATOM 1251 C CA . VAL A 1 159 ? 11.691 14.343 -14.033 1.00 37.00 159 VAL A CA 1
ATOM 1252 C C . VAL A 1 159 ? 10.808 15.488 -13.537 1.00 37.00 159 VAL A C 1
ATOM 1254 O O . VAL A 1 159 ? 10.459 16.374 -14.315 1.00 37.00 159 VAL A O 1
ATOM 1257 N N . THR A 1 160 ? 10.447 15.480 -12.253 1.00 36.25 160 THR A N 1
ATOM 1258 C CA . THR A 1 160 ? 9.867 16.654 -11.601 1.00 36.25 160 THR A CA 1
ATOM 1259 C C . THR A 1 160 ? 10.849 17.802 -11.783 1.00 36.25 160 THR A C 1
ATOM 1261 O O . THR A 1 160 ? 11.923 17.803 -11.180 1.00 36.25 160 THR A O 1
ATOM 1264 N N . GLU A 1 161 ? 10.512 18.796 -12.598 1.00 40.03 161 GLU A N 1
ATOM 1265 C CA . GLU A 1 161 ? 11.185 20.082 -12.497 1.00 40.03 161 GLU A CA 1
ATOM 1266 C C . GLU A 1 161 ? 10.832 20.669 -11.127 1.00 40.03 161 GLU A C 1
ATOM 1268 O O . GLU A 1 161 ? 9.767 21.269 -10.977 1.00 40.03 161 GLU A O 1
ATOM 1273 N N . ARG A 1 162 ? 11.686 20.432 -10.115 1.00 29.91 162 ARG A N 1
ATOM 1274 C CA . ARG A 1 162 ? 12.093 21.389 -9.061 1.00 29.91 162 ARG A CA 1
ATOM 1275 C C . ARG A 1 162 ? 13.009 20.750 -7.996 1.00 29.91 162 ARG A C 1
ATOM 1277 O O . ARG A 1 162 ? 13.080 19.530 -7.878 1.00 29.91 162 ARG A O 1
ATOM 1284 N N . PRO A 1 163 ? 13.817 21.569 -7.300 1.00 40.47 163 PRO A N 1
ATOM 1285 C CA . PRO A 1 163 ? 15.241 21.342 -7.095 1.00 40.47 163 PRO A CA 1
ATOM 1286 C C . PRO A 1 163 ? 15.501 20.456 -5.876 1.00 40.47 163 PRO A C 1
ATOM 1288 O O . PRO A 1 163 ? 15.704 20.943 -4.773 1.00 40.47 163 PRO A O 1
ATOM 1291 N N . ALA A 1 164 ? 15.518 19.143 -6.072 1.00 36.50 164 ALA A N 1
ATOM 1292 C CA . ALA A 1 164 ? 16.119 18.218 -5.106 1.00 36.50 164 ALA A CA 1
ATOM 1293 C C . ALA A 1 164 ? 17.425 17.593 -5.634 1.00 36.50 164 ALA A C 1
ATOM 1295 O O . ALA A 1 164 ? 18.163 16.976 -4.874 1.00 36.50 164 ALA A O 1
ATOM 1296 N N . LEU A 1 165 ? 17.739 17.784 -6.923 1.00 33.22 165 LEU A N 1
ATOM 1297 C CA . LEU A 1 165 ? 18.921 17.218 -7.582 1.00 33.22 165 LEU A CA 1
ATOM 1298 C C . LEU A 1 165 ? 20.152 18.147 -7.583 1.00 33.22 165 LEU A C 1
ATOM 1300 O O . LEU A 1 165 ? 21.115 17.852 -8.277 1.00 33.22 165 LEU A O 1
ATOM 1304 N N . LEU A 1 166 ? 20.132 19.258 -6.836 1.00 32.16 166 LEU A N 1
ATOM 1305 C CA . LEU A 1 166 ? 21.268 20.192 -6.748 1.00 32.16 166 LEU A CA 1
ATOM 1306 C C . LEU A 1 166 ? 22.043 20.091 -5.424 1.00 32.16 166 LEU A C 1
ATOM 1308 O O . LEU A 1 166 ? 22.788 20.993 -5.081 1.00 32.16 166 LEU A O 1
ATOM 1312 N N . LEU A 1 167 ? 21.868 19.007 -4.661 1.00 35.66 167 LEU A N 1
ATOM 1313 C CA . LEU A 1 167 ? 22.660 18.756 -3.446 1.00 35.66 167 LEU A CA 1
ATOM 1314 C C . LEU A 1 167 ? 23.655 17.596 -3.603 1.00 35.66 167 LEU A C 1
ATOM 1316 O O . LEU A 1 167 ? 24.155 17.074 -2.612 1.00 35.66 167 LEU A O 1
ATOM 1320 N N . ILE A 1 168 ? 23.957 17.192 -4.842 1.00 37.25 168 ILE A N 1
ATOM 1321 C CA . ILE A 1 168 ? 25.038 16.239 -5.144 1.00 37.25 168 ILE A CA 1
ATOM 1322 C C . ILE A 1 168 ? 25.936 16.822 -6.241 1.00 37.25 168 ILE A C 1
ATOM 1324 O O . ILE A 1 168 ? 26.060 16.275 -7.328 1.00 37.25 168 ILE A O 1
ATOM 1328 N N . GLN A 1 169 ? 26.471 17.994 -5.939 1.00 40.62 169 GLN A N 1
ATOM 1329 C CA . GLN A 1 169 ? 27.603 18.730 -6.510 1.00 40.62 169 GLN A CA 1
ATOM 1330 C C . GLN A 1 169 ? 27.591 19.962 -5.591 1.00 40.62 169 GLN A C 1
ATOM 1332 O O . GLN A 1 169 ? 26.611 20.689 -5.574 1.00 40.62 169 GLN A O 1
ATOM 1337 N N . ASP A 1 170 ? 28.404 20.036 -4.541 1.00 34.34 170 ASP A N 1
ATOM 1338 C CA . ASP A 1 170 ? 29.829 20.302 -4.661 1.00 34.34 170 ASP A CA 1
ATOM 1339 C C . ASP A 1 170 ? 30.603 19.737 -3.454 1.00 34.34 170 ASP A C 1
ATOM 1341 O O . ASP A 1 170 ? 30.344 20.067 -2.295 1.00 34.34 170 ASP A O 1
ATOM 1345 N N . GLY A 1 171 ? 31.564 18.857 -3.745 1.00 32.78 171 GLY A N 1
ATOM 1346 C CA . GLY A 1 171 ? 32.777 18.704 -2.938 1.00 32.78 171 GLY A CA 1
ATOM 1347 C C . GLY A 1 171 ? 33.809 19.743 -3.396 1.00 32.78 171 GLY A C 1
ATOM 1348 O O . GLY A 1 171 ? 33.656 20.298 -4.479 1.00 32.78 171 GLY A O 1
ATOM 1349 N N . PRO A 1 172 ? 34.821 20.043 -2.573 1.00 37.50 172 PRO A N 1
ATOM 1350 C CA . PRO A 1 172 ? 35.427 21.363 -2.493 1.00 37.50 172 PRO A CA 1
ATOM 1351 C C . PRO A 1 172 ? 36.323 21.646 -3.698 1.00 37.50 172 PRO A C 1
ATOM 1353 O O . PRO A 1 172 ? 37.279 20.909 -3.931 1.00 37.50 172 PRO A O 1
ATOM 1356 N N . GLU A 1 173 ? 36.064 22.742 -4.406 1.00 33.44 173 GLU A N 1
ATOM 1357 C CA . GLU A 1 173 ? 37.114 23.413 -5.167 1.00 33.44 173 GLU A CA 1
ATOM 1358 C C . GLU A 1 173 ? 37.623 24.591 -4.339 1.00 33.44 173 GLU A C 1
ATOM 1360 O O . GLU A 1 173 ? 36.906 25.541 -4.016 1.00 33.44 173 GLU A O 1
ATOM 1365 N N . GLU A 1 174 ? 38.875 24.437 -3.915 1.00 43.28 174 GLU A N 1
ATOM 1366 C CA . GLU A 1 174 ? 39.756 25.542 -3.593 1.00 43.28 174 GLU A CA 1
ATOM 1367 C C . GLU A 1 174 ? 39.802 26.489 -4.794 1.00 43.28 174 GLU A C 1
ATOM 1369 O O . GLU A 1 174 ? 40.013 26.029 -5.906 1.00 43.28 174 GLU A O 1
ATOM 1374 N N . ASP A 1 175 ? 39.573 27.780 -4.561 1.00 30.16 175 ASP A N 1
ATOM 1375 C CA . ASP A 1 175 ? 40.318 28.881 -5.182 1.00 30.16 175 ASP A CA 1
ATOM 1376 C C . ASP A 1 175 ? 39.771 30.198 -4.629 1.00 30.16 175 ASP A C 1
ATOM 1378 O O . ASP A 1 175 ? 38.843 30.830 -5.136 1.00 30.16 175 ASP A O 1
ATOM 1382 N N . ALA A 1 176 ? 40.347 30.589 -3.496 1.00 29.88 176 ALA A N 1
ATOM 1383 C CA . ALA A 1 176 ? 40.228 31.932 -2.977 1.00 29.88 176 ALA A CA 1
ATOM 1384 C C . ALA A 1 176 ? 41.317 32.816 -3.606 1.00 29.88 176 ALA A C 1
ATOM 1386 O O . ALA A 1 176 ? 42.460 32.389 -3.752 1.00 29.88 176 ALA A O 1
ATOM 1387 N N . LEU A 1 177 ? 40.952 34.090 -3.782 1.00 28.44 177 LEU A N 1
ATOM 1388 C CA . LEU A 1 177 ? 41.807 35.282 -3.875 1.00 28.44 177 LEU A CA 1
ATOM 1389 C C . LEU A 1 177 ? 42.181 35.760 -5.285 1.00 28.44 177 LEU A C 1
ATOM 1391 O O . LEU A 1 177 ? 43.246 35.459 -5.803 1.00 28.44 177 LEU A O 1
ATOM 1395 N N . HIS A 1 178 ? 41.368 36.685 -5.799 1.00 28.62 178 HIS A N 1
ATOM 1396 C CA . HIS A 1 178 ? 41.875 37.924 -6.391 1.00 28.62 178 HIS A CA 1
ATOM 1397 C C . HIS A 1 178 ? 40.916 39.073 -6.031 1.00 28.62 178 HIS A C 1
ATOM 1399 O O . HIS A 1 178 ? 39.933 39.325 -6.721 1.00 28.62 178 HIS A O 1
ATOM 1405 N N . GLU A 1 179 ? 41.187 39.749 -4.909 1.00 31.62 179 GLU A N 1
ATOM 1406 C CA . GLU A 1 179 ? 40.736 41.127 -4.684 1.00 31.62 179 GLU A CA 1
ATOM 1407 C C . GLU A 1 179 ? 41.712 42.056 -5.418 1.00 31.62 179 GLU A C 1
ATOM 1409 O O . GLU A 1 179 ? 42.889 42.140 -5.062 1.00 31.62 179 GLU A O 1
ATOM 1414 N N . GLU A 1 180 ? 41.239 42.748 -6.453 1.00 28.44 180 GLU A N 1
ATOM 1415 C CA . GLU A 1 180 ? 41.917 43.934 -6.974 1.00 28.44 180 GLU A CA 1
ATOM 1416 C C . GLU A 1 180 ? 41.593 45.121 -6.056 1.00 28.44 180 GLU A C 1
ATOM 1418 O O . GLU A 1 180 ? 40.469 45.621 -6.026 1.00 28.44 180 GLU A O 1
ATOM 1423 N N . VAL A 1 181 ? 42.593 45.573 -5.297 1.00 28.72 181 VAL A N 1
ATOM 1424 C CA . VAL A 1 181 ? 42.596 46.878 -4.629 1.00 28.72 181 VAL A CA 1
ATOM 1425 C C . VAL A 1 181 ? 43.314 47.855 -5.557 1.00 28.72 181 VAL A C 1
ATOM 1427 O O . VAL A 1 181 ? 44.508 47.708 -5.807 1.00 28.72 181 VAL A O 1
ATOM 1430 N N . SER A 1 182 ? 42.599 48.856 -6.069 1.00 29.34 182 SER A N 1
ATOM 1431 C CA . SER A 1 182 ? 43.203 50.008 -6.742 1.00 29.34 182 SER A CA 1
ATOM 1432 C C . SER A 1 182 ? 43.363 51.163 -5.747 1.00 29.34 182 SER A C 1
ATOM 1434 O O . SER A 1 182 ? 42.368 51.760 -5.333 1.00 29.34 182 SER A O 1
ATOM 1436 N N . GLU A 1 183 ? 44.605 51.486 -5.383 1.00 26.67 183 GLU A N 1
ATOM 1437 C CA . GLU A 1 183 ? 44.992 52.800 -4.852 1.00 26.67 183 GLU A CA 1
ATOM 1438 C C . GLU A 1 183 ? 45.131 53.802 -6.007 1.00 26.67 183 GLU A C 1
ATOM 1440 O O . GLU A 1 183 ? 45.667 53.469 -7.066 1.00 26.67 183 GLU A O 1
ATOM 1445 N N . ALA A 1 184 ? 44.700 55.044 -5.782 1.00 28.56 184 ALA A N 1
ATOM 1446 C CA . ALA A 1 184 ? 45.173 56.200 -6.532 1.00 28.56 184 ALA A CA 1
ATOM 1447 C C . ALA A 1 184 ? 45.244 57.425 -5.601 1.00 28.56 184 ALA A C 1
ATOM 1449 O O . ALA A 1 184 ? 44.272 57.724 -4.909 1.00 28.56 184 ALA A O 1
ATOM 1450 N N . GLU A 1 185 ? 46.443 58.019 -5.620 1.00 34.62 185 GLU A N 1
ATOM 1451 C CA . GLU A 1 185 ? 47.019 59.233 -4.995 1.00 34.62 185 GLU A CA 1
ATOM 1452 C C . GLU A 1 185 ? 46.135 60.215 -4.207 1.00 34.62 185 GLU A C 1
ATOM 1454 O O . GLU A 1 185 ? 45.124 60.727 -4.740 1.00 34.62 185 GLU A O 1
#